Protein AF-A0A0C3AU51-F1 (afdb_monomer_lite)

pLDDT: mean 89.71, std 9.34, range [52.59, 97.62]

InterPro domains:
  IPR006084 XPG/Rad2 endonuclease [PR00853] (13-33)
  IPR006084 XPG/Rad2 endonuclease [PR00853] (72-87)
  IPR006084 XPG/Rad2 endonuclease [PTHR11081] (1-169)
  IPR006086 XPG-I domain [PF00867] (1-82)
  IPR029060 PIN-like domain superfamily [SSF88723] (2-82)
  IPR036279 5'-3' exonuclease, C-terminal domain superfamily [SSF47807] (67-174)

Structure (mmCIF, N/CA/C/O backbone):
data_AF-A0A0C3AU51-F1
#
_entry.id   AF-A0A0C3AU51-F1
#
loop_
_atom_site.group_PDB
_atom_site.id
_atom_site.type_symbol
_atom_site.label_atom_id
_atom_site.label_alt_id
_atom_site.label_comp_id
_atom_site.label_asym_id
_atom_site.label_entity_id
_atom_site.label_seq_id
_atom_site.pdbx_PDB_ins_code
_atom_site.Cartn_x
_atom_site.Cartn_y
_atom_site.Cartn_z
_atom_site.occupancy
_atom_site.B_iso_or_equiv
_atom_site.auth_seq_id
_atom_site.auth_comp_id
_atom_site.auth_asym_id
_atom_site.auth_atom_id
_atom_site.pdbx_PDB_model_num
ATOM 1 N N . GLN A 1 1 ? -18.850 -5.706 11.205 1.00 79.50 1 GLN A N 1
ATOM 2 C CA . GLN A 1 1 ? -17.994 -6.684 10.504 1.00 79.50 1 GLN A CA 1
ATOM 3 C C . GLN A 1 1 ? -17.629 -6.082 9.157 1.00 79.50 1 GLN A C 1
ATOM 5 O O . GLN A 1 1 ? -18.499 -5.443 8.574 1.00 79.50 1 GLN A O 1
ATOM 10 N N . ALA A 1 2 ? -16.373 -6.215 8.728 1.00 85.38 2 ALA A N 1
ATOM 11 C CA . ALA A 1 2 ? -15.913 -5.751 7.417 1.00 85.38 2 ALA A CA 1
ATOM 12 C C . ALA A 1 2 ? -16.548 -6.572 6.279 1.00 85.38 2 ALA A C 1
ATOM 14 O O . ALA A 1 2 ? -16.938 -7.722 6.505 1.00 85.38 2 ALA A O 1
ATOM 15 N N . VAL A 1 3 ? -16.678 -5.982 5.086 1.00 87.50 3 VAL A N 1
ATOM 16 C CA . VAL A 1 3 ? -17.138 -6.697 3.879 1.00 87.50 3 VAL A CA 1
ATOM 17 C C . VAL A 1 3 ? -15.983 -7.462 3.238 1.00 87.50 3 VAL A C 1
ATOM 19 O O . VAL A 1 3 ? -16.187 -8.576 2.756 1.00 87.50 3 VAL A O 1
ATOM 22 N N . GLY A 1 4 ? -14.790 -6.866 3.249 1.00 88.75 4 GLY A N 1
ATOM 23 C CA . GLY A 1 4 ? -13.547 -7.472 2.790 1.00 88.75 4 GLY A CA 1
ATOM 24 C C . GLY A 1 4 ? -12.535 -7.587 3.925 1.00 88.75 4 GLY A C 1
ATOM 25 O O . GLY A 1 4 ? -12.812 -8.173 4.975 1.00 88.75 4 GLY A O 1
ATOM 26 N N . GLU A 1 5 ? -11.350 -7.035 3.697 1.00 90.56 5 GLU A N 1
ATOM 27 C CA . GLU A 1 5 ? -10.284 -6.993 4.691 1.00 90.56 5 GLU A CA 1
ATOM 28 C C . GLU A 1 5 ? -10.539 -5.925 5.742 1.00 90.56 5 GLU A C 1
ATOM 30 O O . GLU A 1 5 ? -10.860 -4.783 5.427 1.00 90.56 5 GLU A O 1
ATOM 35 N N . ALA A 1 6 ? -10.330 -6.281 7.008 1.00 91.75 6 ALA A N 1
ATOM 36 C CA . ALA A 1 6 ? -10.557 -5.366 8.120 1.00 91.75 6 ALA A CA 1
ATOM 37 C C . ALA A 1 6 ? -9.771 -4.051 7.972 1.00 91.75 6 ALA A C 1
ATOM 39 O O . ALA A 1 6 ? -10.278 -2.991 8.329 1.00 91.75 6 ALA A O 1
ATOM 40 N N . GLU A 1 7 ? -8.564 -4.107 7.415 1.00 92.69 7 GLU A N 1
ATOM 41 C CA . GLU A 1 7 ? -7.696 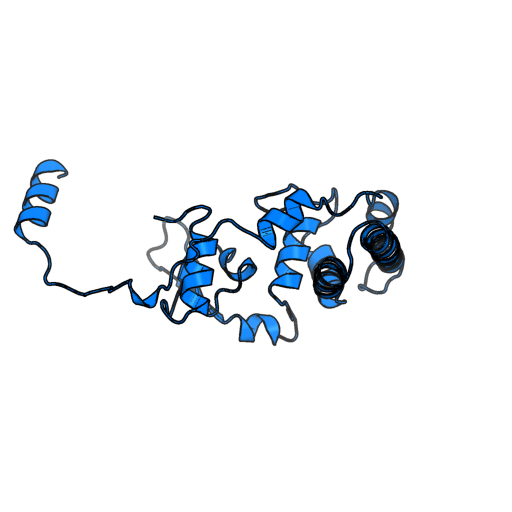-2.950 7.206 1.00 92.69 7 GLU A CA 1
ATOM 42 C C . GLU A 1 7 ? -8.254 -1.925 6.225 1.00 92.69 7 GLU A C 1
ATOM 44 O O . GLU A 1 7 ? -8.062 -0.724 6.420 1.00 92.69 7 GLU A O 1
ATOM 49 N N . VAL A 1 8 ? -8.979 -2.382 5.205 1.00 93.25 8 VAL A N 1
ATOM 50 C CA . VAL A 1 8 ? -9.630 -1.513 4.223 1.00 93.25 8 VAL A CA 1
ATOM 51 C C . VAL A 1 8 ? -10.717 -0.697 4.915 1.00 93.25 8 VAL A C 1
ATOM 53 O O . VAL A 1 8 ? -10.755 0.531 4.792 1.00 93.25 8 VAL A O 1
ATOM 56 N N . GLU A 1 9 ? -11.578 -1.356 5.694 1.00 92.25 9 GLU A N 1
ATOM 57 C CA . GLU A 1 9 ? -12.597 -0.680 6.492 1.00 92.25 9 GLU A CA 1
ATOM 58 C C . GLU A 1 9 ? -11.984 0.261 7.537 1.00 92.25 9 GLU A C 1
ATOM 60 O O . GLU A 1 9 ? -12.465 1.384 7.692 1.00 92.25 9 GLU A O 1
ATOM 65 N N . LEU A 1 10 ? -10.915 -0.152 8.224 1.00 92.81 10 LEU A N 1
ATOM 66 C CA . LEU A 1 10 ? -10.218 0.683 9.208 1.00 92.81 10 LEU A CA 1
ATOM 67 C C . LEU A 1 10 ? -9.625 1.940 8.562 1.00 92.81 10 LEU A C 1
ATOM 69 O O . LEU A 1 10 ? -9.813 3.045 9.079 1.00 92.81 10 LEU A O 1
ATOM 73 N N . ALA A 1 11 ? -8.981 1.801 7.403 1.00 93.75 11 ALA A N 1
ATOM 74 C CA . ALA A 1 11 ? -8.463 2.929 6.638 1.00 93.75 11 ALA A CA 1
ATOM 75 C C . ALA A 1 11 ? -9.589 3.858 6.171 1.00 93.75 11 ALA A C 1
ATOM 77 O O . ALA A 1 11 ? -9.469 5.082 6.252 1.00 93.75 11 ALA A O 1
ATOM 78 N N . SER A 1 12 ? -10.712 3.297 5.718 1.00 92.38 12 SER A N 1
ATOM 79 C CA . SER A 1 12 ? -11.898 4.060 5.323 1.00 92.38 12 SER A CA 1
ATOM 80 C C . SER A 1 12 ? -12.477 4.871 6.491 1.00 92.38 12 SER A C 1
ATOM 82 O O . SER A 1 12 ? -12.701 6.076 6.360 1.00 92.38 12 SER A O 1
ATOM 84 N N . MET A 1 13 ? -12.624 4.254 7.668 1.00 91.50 13 MET A N 1
ATOM 85 C CA . MET A 1 13 ? -13.083 4.926 8.890 1.00 91.50 13 MET A CA 1
ATOM 86 C C . MET A 1 13 ? -12.097 5.992 9.384 1.00 91.50 13 MET A C 1
ATOM 88 O O . MET A 1 13 ? -12.529 7.051 9.845 1.00 91.50 13 MET A O 1
ATOM 92 N N . SER A 1 14 ? -10.787 5.747 9.265 1.00 93.38 14 SER A N 1
ATOM 93 C CA . SER A 1 14 ? -9.745 6.729 9.593 1.00 93.38 14 SER A CA 1
ATOM 94 C C . SER A 1 14 ? -9.835 7.959 8.684 1.00 93.38 14 SER A C 1
ATOM 96 O O . SER A 1 14 ? -9.901 9.085 9.175 1.00 93.38 14 SER A O 1
ATOM 98 N N . LYS A 1 15 ? -9.956 7.765 7.362 1.00 92.00 15 LYS A N 1
ATOM 99 C CA . LYS A 1 15 ? -10.138 8.862 6.390 1.00 92.00 15 LYS A CA 1
ATOM 100 C C . LYS A 1 15 ? -11.431 9.645 6.612 1.00 92.00 15 LYS A C 1
ATOM 102 O O . LYS A 1 15 ? -11.462 10.853 6.393 1.00 92.00 15 LYS A O 1
ATOM 107 N N . ALA A 1 16 ? -12.490 8.971 7.059 1.00 89.94 16 ALA A N 1
ATOM 108 C CA . ALA A 1 16 ? -13.759 9.602 7.406 1.00 89.94 16 ALA A CA 1
ATOM 109 C C . ALA A 1 16 ? -13.735 10.343 8.759 1.00 89.94 16 ALA A C 1
ATOM 111 O O . ALA A 1 16 ? -14.738 10.954 9.126 1.00 89.94 16 ALA A O 1
ATOM 112 N N . GLY A 1 17 ? -12.634 10.275 9.518 1.00 89.38 17 GLY A N 1
ATOM 113 C CA . GLY A 1 17 ? -12.521 10.875 10.851 1.00 89.38 17 GLY A CA 1
ATOM 114 C C . GLY A 1 17 ? -13.359 10.169 11.919 1.00 89.38 17 GLY A C 1
ATOM 115 O O . GLY A 1 17 ? -13.661 10.754 12.952 1.00 89.38 17 GLY A O 1
ATOM 116 N N . THR A 1 18 ? -13.779 8.927 11.663 1.00 89.56 18 THR A N 1
ATOM 117 C CA . THR A 1 18 ? -14.501 8.100 12.645 1.00 89.56 18 THR A CA 1
ATOM 118 C C . THR A 1 18 ? -13.542 7.457 13.645 1.00 89.56 18 THR A C 1
ATOM 120 O O . THR A 1 18 ? -13.910 7.245 14.798 1.00 89.56 18 THR A O 1
ATOM 123 N N . LEU A 1 19 ? -12.317 7.153 13.207 1.00 90.19 19 LEU A N 1
ATOM 124 C CA . LEU A 1 19 ? -11.245 6.625 14.045 1.00 90.19 19 LEU A CA 1
ATOM 125 C C . LEU A 1 19 ? -10.052 7.577 14.022 1.00 90.19 19 LEU A C 1
ATOM 127 O O . LEU A 1 19 ? -9.548 7.914 12.951 1.00 90.19 19 LEU A O 1
ATOM 131 N N . ASP A 1 20 ? -9.563 7.940 15.205 1.00 92.06 20 ASP A N 1
ATOM 132 C CA . ASP A 1 20 ? -8.354 8.756 15.355 1.00 92.06 20 ASP A CA 1
ATOM 133 C C . ASP A 1 20 ? -7.065 7.931 15.209 1.00 92.06 20 ASP A C 1
ATOM 135 O O . ASP A 1 20 ? -6.013 8.464 14.858 1.00 92.06 20 ASP A O 1
ATOM 139 N N . LEU A 1 21 ? -7.136 6.628 15.501 1.00 93.81 21 LEU A N 1
ATOM 140 C CA . LEU A 1 21 ? -5.996 5.717 15.553 1.00 93.81 21 LEU A CA 1
ATOM 141 C C . LEU A 1 21 ? -6.411 4.318 15.100 1.00 93.81 21 LEU A C 1
ATOM 143 O O . LEU A 1 21 ? -7.400 3.775 15.594 1.00 93.81 21 LEU A O 1
ATOM 147 N N . VAL A 1 22 ? -5.614 3.713 14.221 1.00 94.81 22 VAL A N 1
ATOM 148 C CA . VAL A 1 22 ? -5.734 2.295 13.865 1.00 94.81 22 VAL A CA 1
ATOM 149 C C . VAL A 1 22 ? -4.621 1.514 14.552 1.00 94.81 22 VAL A C 1
ATOM 151 O O . VAL A 1 22 ? -3.446 1.778 14.315 1.00 94.81 22 VAL A O 1
ATOM 154 N N . LEU A 1 23 ? -4.991 0.563 15.406 1.00 93.12 23 LEU A N 1
ATOM 155 C CA . LEU A 1 23 ? -4.067 -0.369 16.048 1.00 93.12 23 LEU A CA 1
ATOM 156 C C . LEU A 1 23 ? -3.952 -1.642 15.200 1.00 93.12 23 LEU A C 1
ATOM 158 O O . LEU A 1 23 ? -4.969 -2.287 14.959 1.00 93.12 23 LEU A O 1
ATOM 162 N N . THR A 1 24 ? -2.742 -1.997 14.771 1.00 90.94 24 THR A N 1
ATOM 163 C CA . THR A 1 24 ? -2.469 -3.223 13.997 1.00 90.94 24 THR A CA 1
ATOM 164 C C . THR A 1 24 ? -1.076 -3.799 14.312 1.00 90.94 24 THR A C 1
ATOM 166 O O . THR A 1 24 ? -0.213 -3.115 14.872 1.00 90.94 24 THR A O 1
ATOM 169 N N . GLU A 1 25 ? -0.859 -5.074 13.987 1.00 87.75 25 GLU A N 1
ATOM 170 C CA . GLU A 1 25 ? 0.437 -5.764 14.075 1.00 87.75 25 GLU A CA 1
ATOM 171 C C . GLU A 1 25 ? 1.366 -5.398 12.894 1.00 87.75 25 GLU A C 1
ATOM 173 O O . GLU A 1 25 ? 2.600 -5.324 13.018 1.00 87.75 25 GLU A O 1
ATOM 178 N N . ASP A 1 26 ? 0.775 -5.101 11.740 1.00 85.50 26 ASP A N 1
ATOM 179 C CA . ASP A 1 26 ? 1.444 -4.680 10.510 1.00 85.50 26 ASP A CA 1
ATOM 180 C C . ASP A 1 26 ? 1.251 -3.174 10.251 1.00 85.50 26 ASP A C 1
ATOM 182 O O . ASP A 1 26 ? 1.075 -2.362 11.161 1.00 85.50 26 ASP A O 1
ATOM 186 N N . SER A 1 27 ? 1.449 -2.727 9.018 1.00 87.19 27 SER A N 1
ATOM 187 C CA . SER A 1 27 ? 1.169 -1.344 8.613 1.00 87.19 27 SER A CA 1
ATOM 188 C C . SER A 1 27 ? 0.473 -1.311 7.260 1.00 87.19 27 SER A C 1
ATOM 190 O O . SER A 1 27 ? 0.528 -0.300 6.561 1.00 87.19 27 SER A O 1
ATOM 192 N N . ASP A 1 28 ? -0.192 -2.407 6.905 1.00 92.00 28 ASP A N 1
ATOM 193 C CA . ASP A 1 28 ? -0.742 -2.624 5.572 1.00 92.00 28 ASP A CA 1
ATOM 194 C C . ASP A 1 28 ? -1.977 -1.744 5.342 1.00 92.00 28 ASP A C 1
ATOM 196 O O . ASP A 1 28 ? -2.141 -1.175 4.264 1.00 92.00 28 ASP A O 1
ATOM 200 N N . SER A 1 29 ? -2.703 -1.380 6.406 1.00 93.31 29 SER A N 1
ATOM 201 C CA . SER A 1 29 ? -3.750 -0.349 6.333 1.00 93.31 29 SER A CA 1
ATOM 202 C C . SER A 1 29 ? -3.267 1.016 5.795 1.00 93.31 29 SER A C 1
ATOM 204 O O . SER A 1 29 ? -4.070 1.800 5.279 1.00 93.31 29 SER A O 1
ATOM 206 N N . MET A 1 30 ? -1.959 1.319 5.843 1.00 94.38 30 MET A N 1
ATOM 207 C CA . MET A 1 30 ? -1.405 2.525 5.211 1.00 94.38 30 MET A CA 1
ATOM 208 C C . MET A 1 30 ? -1.492 2.482 3.678 1.00 94.38 30 MET A C 1
ATOM 210 O O . MET A 1 30 ? -1.631 3.541 3.065 1.00 94.38 30 MET A O 1
ATOM 214 N N . LEU A 1 31 ? -1.489 1.291 3.060 1.00 94.19 31 LEU A N 1
ATOM 215 C CA . LEU A 1 31 ? -1.739 1.095 1.621 1.00 94.19 31 LEU A CA 1
ATOM 216 C C . LEU A 1 31 ? -3.105 1.659 1.221 1.00 94.19 31 LEU A C 1
ATOM 218 O O . LEU A 1 31 ? -3.259 2.242 0.152 1.00 94.19 31 LEU A O 1
ATOM 222 N N . PHE A 1 32 ? -4.087 1.527 2.113 1.00 94.25 32 PHE A N 1
ATOM 223 C CA . PHE A 1 32 ? -5.463 1.970 1.900 1.00 94.25 32 PHE A CA 1
ATOM 224 C C . PHE A 1 32 ? -5.722 3.402 2.399 1.00 94.25 32 PHE A C 1
ATOM 226 O O . PHE A 1 32 ? -6.849 3.906 2.305 1.00 94.25 32 PHE A O 1
ATOM 233 N N . GLY A 1 33 ? -4.685 4.090 2.886 1.00 93.06 33 GLY A N 1
ATOM 234 C CA . GLY A 1 33 ? -4.722 5.507 3.243 1.00 93.06 33 GLY A CA 1
ATOM 235 C C . GLY A 1 33 ? -5.105 5.809 4.692 1.00 93.06 33 GLY A C 1
ATOM 236 O O . GLY A 1 33 ? -5.637 6.888 4.953 1.00 93.06 33 GLY A O 1
ATOM 237 N N . THR A 1 34 ? -4.860 4.896 5.637 1.00 96.12 34 THR A N 1
ATOM 238 C CA . THR A 1 34 ? -4.953 5.213 7.074 1.00 96.12 34 THR A CA 1
ATOM 239 C C . THR A 1 34 ? -4.069 6.411 7.437 1.00 96.12 34 THR A C 1
ATOM 241 O O . THR A 1 34 ? -2.909 6.477 7.033 1.00 96.12 34 THR A O 1
ATOM 244 N N . LEU A 1 35 ? -4.594 7.349 8.236 1.00 96.06 35 LEU A N 1
ATOM 245 C CA . LEU A 1 35 ? -3.884 8.588 8.587 1.00 96.06 35 LEU A CA 1
ATOM 246 C C . LEU A 1 35 ? -2.881 8.413 9.736 1.00 96.06 35 LEU A C 1
ATOM 248 O O . LEU A 1 35 ? -1.799 9.006 9.715 1.00 96.06 35 LEU A O 1
ATOM 252 N N . LEU A 1 36 ? -3.238 7.609 10.740 1.00 96.56 36 LEU A N 1
ATOM 253 C CA . LEU A 1 36 ? -2.407 7.334 11.907 1.00 96.56 36 LEU A CA 1
ATOM 254 C C . LEU A 1 36 ? -2.510 5.857 12.300 1.00 96.56 36 LEU A C 1
ATOM 256 O O . LEU A 1 36 ? -3.577 5.373 12.683 1.00 96.56 36 LEU A O 1
ATOM 260 N N . VAL A 1 37 ? -1.375 5.165 12.231 1.00 96.50 37 VAL A N 1
ATOM 261 C CA . VAL A 1 37 ? -1.234 3.760 12.616 1.00 96.50 37 VAL A CA 1
ATOM 262 C C . VAL A 1 37 ? -0.418 3.646 13.896 1.00 96.50 37 VAL A C 1
ATOM 264 O O . VAL A 1 37 ? 0.679 4.192 14.008 1.00 96.50 37 VAL A O 1
ATOM 267 N N . ALA A 1 38 ? -0.954 2.896 14.846 1.00 94.56 38 ALA A N 1
ATOM 268 C CA . ALA A 1 38 ? -0.263 2.356 15.997 1.00 94.56 38 ALA A CA 1
ATOM 269 C C . ALA A 1 38 ? 0.149 0.923 15.679 1.00 94.56 38 ALA A C 1
ATOM 271 O O . ALA A 1 38 ? -0.680 0.016 15.707 1.00 94.56 38 ALA A O 1
ATOM 272 N N . ARG A 1 39 ? 1.432 0.726 15.384 1.00 91.75 39 ARG A N 1
ATOM 273 C CA . ARG A 1 39 ? 1.974 -0.601 15.133 1.00 91.75 39 ARG A CA 1
ATOM 274 C C . ARG A 1 39 ? 2.507 -1.213 16.414 1.00 91.75 39 ARG A C 1
ATOM 276 O O . ARG A 1 39 ? 3.388 -0.628 17.055 1.00 91.75 39 ARG A O 1
ATOM 283 N N . GLU A 1 40 ? 2.030 -2.399 16.758 1.00 87.31 40 GLU A N 1
ATOM 284 C CA . GLU A 1 40 ? 2.614 -3.172 17.847 1.00 87.31 40 GLU A CA 1
ATOM 285 C C . GLU A 1 40 ? 4.026 -3.664 17.481 1.00 87.31 40 GLU A C 1
ATOM 287 O O . GLU A 1 40 ? 4.260 -4.303 16.458 1.00 87.31 40 GLU A O 1
ATOM 292 N N . CYS A 1 41 ? 5.001 -3.341 18.330 1.00 73.75 41 CYS A N 1
ATOM 293 C CA . CYS A 1 41 ? 6.403 -3.710 18.182 1.00 73.75 41 CYS A CA 1
ATOM 294 C C . CYS A 1 41 ? 6.836 -4.508 19.419 1.00 73.75 41 CYS A C 1
ATOM 296 O O . CYS A 1 41 ? 7.481 -3.981 20.327 1.00 73.75 41 CYS A O 1
ATOM 298 N N . GLY A 1 42 ? 6.496 -5.794 19.467 1.00 64.69 42 GLY A N 1
ATOM 299 C CA . GLY A 1 42 ? 6.845 -6.682 20.576 1.00 64.69 42 GLY A CA 1
ATOM 300 C C . GLY A 1 42 ? 7.320 -8.047 20.093 1.00 64.69 42 GLY A C 1
ATOM 301 O O . GLY A 1 42 ? 6.914 -8.526 19.041 1.00 64.69 42 GLY A O 1
ATOM 302 N N . LYS A 1 43 ? 8.200 -8.695 20.864 1.00 58.69 43 LYS A N 1
ATOM 303 C CA . LYS A 1 43 ? 8.337 -10.157 20.786 1.00 58.69 43 LYS A CA 1
ATOM 304 C C . LYS A 1 43 ? 7.280 -10.731 21.716 1.00 58.69 43 LYS A C 1
ATOM 306 O O . LYS A 1 43 ? 7.145 -10.207 22.818 1.00 58.69 43 LYS A O 1
ATOM 311 N N . GLU A 1 44 ? 6.644 -11.837 21.335 1.00 55.25 44 GLU A N 1
ATOM 312 C CA . GLU A 1 44 ? 5.563 -12.530 22.070 1.00 55.25 44 GLU A CA 1
ATOM 313 C C . GLU A 1 44 ? 5.850 -12.843 23.565 1.00 55.25 44 GLU A C 1
ATOM 315 O O . GLU A 1 44 ? 5.004 -13.388 24.260 1.00 55.25 44 GLU A O 1
ATOM 320 N N . HIS A 1 45 ? 7.042 -12.531 24.088 1.00 52.59 45 HIS A N 1
ATOM 321 C CA . HIS A 1 45 ? 7.499 -12.850 25.443 1.00 52.59 45 HIS A CA 1
ATOM 322 C C . HIS A 1 45 ? 8.218 -11.691 26.170 1.00 52.59 45 HIS A C 1
ATOM 324 O O . HIS A 1 45 ? 8.812 -11.909 27.227 1.00 52.59 45 HIS A O 1
ATOM 330 N N . SER A 1 46 ? 8.215 -10.461 25.640 1.00 58.03 46 SER A N 1
ATOM 331 C CA . SER A 1 46 ? 8.752 -9.299 26.366 1.00 58.03 46 SER A CA 1
ATOM 332 C C . SER A 1 46 ? 7.642 -8.559 27.107 1.00 58.03 46 SER A C 1
ATOM 334 O O . SER A 1 46 ? 6.691 -8.119 26.480 1.00 58.03 46 SER A O 1
ATOM 336 N N . GLN A 1 47 ? 7.806 -8.320 28.414 1.00 57.78 47 GLN A N 1
ATOM 337 C CA . GLN A 1 47 ? 6.873 -7.514 29.230 1.00 57.78 47 GLN A CA 1
ATOM 338 C C . GLN A 1 47 ? 6.776 -6.029 28.810 1.00 57.78 47 GLN A C 1
ATOM 340 O O . GLN A 1 47 ? 6.047 -5.262 29.431 1.00 57.78 47 GLN A O 1
ATOM 345 N N . ASN A 1 48 ? 7.502 -5.618 27.765 1.00 59.16 48 ASN A N 1
ATOM 346 C CA . ASN A 1 48 ? 7.470 -4.270 27.216 1.00 59.16 48 ASN A CA 1
ATOM 347 C C . ASN A 1 48 ? 6.703 -4.287 25.891 1.00 59.16 48 ASN A C 1
ATOM 349 O O . ASN A 1 48 ? 7.250 -4.693 24.865 1.00 59.16 48 ASN A O 1
ATOM 353 N N . PHE A 1 49 ? 5.454 -3.825 25.926 1.00 66.69 49 PHE A N 1
ATOM 354 C CA . PHE A 1 49 ? 4.675 -3.516 24.731 1.00 66.69 49 PHE A CA 1
ATOM 355 C C . PHE A 1 49 ? 5.152 -2.170 24.190 1.00 66.69 49 PHE A C 1
ATOM 357 O O . PHE A 1 49 ? 4.716 -1.111 24.643 1.00 66.69 49 PHE A O 1
ATOM 364 N N . ASN A 1 50 ? 6.108 -2.202 23.264 1.00 80.50 50 ASN A N 1
ATOM 365 C CA . ASN A 1 50 ? 6.484 -0.999 22.541 1.00 80.50 50 ASN A CA 1
ATOM 366 C C . ASN A 1 50 ? 5.554 -0.851 21.345 1.00 80.50 50 ASN A C 1
ATOM 368 O O . ASN A 1 50 ? 5.288 -1.809 20.629 1.00 80.50 50 ASN A O 1
ATOM 372 N N . MET A 1 51 ? 5.088 0.365 21.112 1.00 86.44 51 MET A N 1
ATOM 373 C CA . MET A 1 51 ? 4.267 0.701 19.961 1.00 86.44 51 MET A CA 1
ATOM 374 C C . MET A 1 51 ? 4.976 1.773 19.153 1.00 86.44 51 MET A C 1
ATOM 376 O O . MET A 1 51 ? 5.544 2.709 19.719 1.00 86.44 51 MET A O 1
ATOM 380 N N . T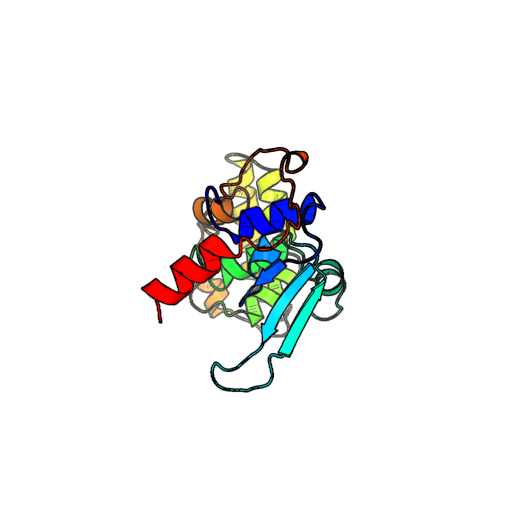HR A 1 52 ? 4.961 1.631 17.833 1.00 91.12 52 THR A N 1
ATOM 381 C CA . THR A 1 52 ? 5.485 2.651 16.923 1.00 91.12 52 THR A CA 1
ATOM 382 C C . THR A 1 52 ? 4.326 3.348 16.240 1.00 91.12 52 THR A C 1
ATOM 384 O O . THR A 1 52 ? 3.452 2.696 15.679 1.00 91.12 52 THR A O 1
ATOM 387 N N . LEU A 1 53 ? 4.315 4.677 16.306 1.00 93.81 53 LEU A N 1
ATOM 388 C CA . LEU A 1 53 ? 3.302 5.489 15.646 1.00 93.81 53 LEU A CA 1
ATOM 389 C C . LEU A 1 53 ? 3.793 5.923 14.266 1.00 93.81 53 LEU A C 1
ATOM 391 O O . LEU A 1 53 ? 4.863 6.527 14.148 1.00 93.81 53 LEU A O 1
ATOM 395 N N . TYR A 1 54 ? 2.978 5.677 13.247 1.00 94.31 54 TYR A N 1
ATOM 396 C CA . TYR A 1 54 ? 3.197 6.138 11.884 1.00 94.31 54 TYR A CA 1
ATOM 397 C C . TYR A 1 54 ? 2.073 7.082 11.474 1.00 94.31 54 TYR A C 1
ATOM 399 O O . TYR A 1 54 ? 0.926 6.676 11.312 1.00 94.31 54 TYR A O 1
ATOM 407 N N . TYR A 1 55 ? 2.422 8.352 11.290 1.00 95.94 55 TYR A N 1
ATOM 408 C CA . TYR A 1 55 ? 1.558 9.318 10.619 1.00 95.94 55 TYR A CA 1
ATOM 409 C C . TYR A 1 55 ? 1.807 9.214 9.117 1.00 95.94 55 TYR A C 1
ATOM 411 O O . TYR A 1 55 ? 2.965 9.313 8.698 1.00 95.94 55 TYR A O 1
ATOM 419 N N . SER A 1 56 ? 0.754 9.068 8.310 1.00 95.06 56 SER A N 1
ATOM 420 C CA . SER A 1 56 ? 0.878 8.980 6.847 1.00 95.06 56 SER A CA 1
ATOM 421 C C . SER A 1 56 ? 1.646 10.170 6.277 1.00 95.06 56 SER A C 1
ATOM 423 O O . SER A 1 56 ? 2.631 9.991 5.566 1.00 95.06 56 SER A O 1
ATOM 425 N N . ILE A 1 57 ? 1.313 11.383 6.726 1.00 95.81 57 ILE A N 1
ATOM 426 C CA . ILE A 1 57 ? 2.001 12.612 6.315 1.00 95.81 57 ILE A CA 1
ATOM 427 C C . ILE A 1 57 ? 3.497 12.596 6.645 1.00 95.81 57 ILE A C 1
ATOM 429 O O . ILE A 1 57 ? 4.308 13.113 5.878 1.00 95.81 57 ILE A O 1
ATOM 433 N N . ASN A 1 58 ? 3.898 11.980 7.761 1.00 96.31 58 ASN A N 1
ATOM 434 C CA . ASN A 1 58 ? 5.310 11.890 8.116 1.00 96.31 58 ASN A CA 1
ATOM 435 C C . ASN A 1 58 ? 6.031 10.891 7.217 1.00 96.31 58 ASN A C 1
ATOM 437 O O . ASN A 1 58 ? 7.177 11.143 6.874 1.00 96.31 58 ASN A O 1
ATOM 441 N N . VAL A 1 59 ? 5.385 9.791 6.821 1.00 94.50 59 VAL A N 1
ATOM 442 C CA . VAL A 1 59 ? 5.945 8.822 5.864 1.00 94.50 59 VAL A CA 1
ATOM 443 C C . VAL A 1 59 ? 6.100 9.457 4.478 1.00 94.50 59 VAL A C 1
ATOM 445 O O . VAL A 1 59 ? 7.172 9.359 3.874 1.00 94.50 59 VAL A O 1
ATOM 448 N N . GLU A 1 60 ? 5.076 10.179 4.024 1.00 94.94 60 GLU A N 1
ATOM 449 C CA . GLU A 1 60 ? 5.047 10.882 2.737 1.00 94.94 60 GLU A CA 1
ATOM 450 C C . GLU A 1 60 ? 6.083 12.006 2.643 1.00 94.94 60 GLU A C 1
ATOM 452 O O . GLU A 1 60 ? 6.709 12.198 1.605 1.00 94.94 60 GLU A O 1
ATOM 457 N N . THR A 1 61 ? 6.287 12.757 3.726 1.00 94.88 61 THR A N 1
ATOM 458 C CA . THR A 1 61 ? 7.225 13.894 3.751 1.00 94.88 61 THR A CA 1
ATOM 459 C C . THR A 1 61 ? 8.634 13.508 4.195 1.00 94.88 61 THR A C 1
ATOM 461 O O . THR A 1 61 ? 9.545 14.339 4.146 1.00 94.88 61 THR A O 1
ATOM 464 N N . HIS A 1 62 ? 8.852 12.258 4.619 1.00 94.56 62 HIS A N 1
ATOM 465 C CA . HIS A 1 62 ? 10.153 11.820 5.106 1.00 94.56 62 HIS A CA 1
ATOM 466 C C . HIS A 1 62 ? 11.196 11.858 3.977 1.00 94.56 62 HIS A C 1
ATOM 468 O O . HIS A 1 62 ? 10.996 11.209 2.951 1.00 94.56 62 HIS A O 1
ATOM 474 N N . PRO A 1 63 ? 12.369 12.488 4.170 1.00 88.69 63 PRO A N 1
ATOM 475 C CA . PRO A 1 63 ? 13.361 12.662 3.103 1.00 88.69 63 PRO A CA 1
ATOM 476 C C . PRO A 1 63 ? 13.948 11.346 2.574 1.00 88.69 63 PRO A C 1
ATOM 478 O O . PRO A 1 63 ? 14.466 11.309 1.464 1.00 88.69 63 PRO A O 1
ATOM 481 N N . VAL A 1 64 ? 13.892 10.274 3.373 1.00 87.69 64 VAL A N 1
ATOM 482 C CA . VAL A 1 64 ? 14.400 8.942 2.992 1.00 87.69 64 VAL A CA 1
ATOM 483 C C . VAL A 1 64 ? 13.300 8.012 2.487 1.00 87.69 64 VAL A C 1
ATOM 485 O O . VAL A 1 64 ? 13.622 7.071 1.778 1.00 87.69 64 VAL A O 1
ATOM 488 N N . LEU A 1 65 ? 12.032 8.223 2.863 1.00 87.62 65 LEU A N 1
ATOM 489 C CA . LEU A 1 65 ? 10.938 7.342 2.429 1.00 87.62 65 LEU A CA 1
ATOM 490 C C . LEU A 1 65 ? 10.219 7.999 1.260 1.00 87.62 65 LEU A C 1
ATOM 492 O O . LEU A 1 65 ? 10.366 7.538 0.131 1.00 87.62 65 LEU A O 1
ATOM 496 N N . GLY A 1 66 ? 9.531 9.110 1.529 1.00 92.69 66 GLY A N 1
ATOM 497 C CA . GLY A 1 66 ? 8.836 9.883 0.508 1.00 92.69 66 GLY A CA 1
ATOM 498 C C . GLY A 1 66 ? 7.685 9.112 -0.134 1.00 92.69 66 GLY A C 1
ATOM 499 O O . GLY A 1 66 ? 7.417 9.322 -1.315 1.00 92.69 66 GLY A O 1
ATOM 500 N N . PHE A 1 67 ? 7.086 8.161 0.593 1.00 95.50 67 PHE A N 1
ATOM 501 C CA . PHE A 1 67 ? 6.121 7.215 0.033 1.00 95.50 67 PHE A CA 1
ATOM 502 C C . PHE A 1 67 ? 4.691 7.673 0.258 1.00 95.50 67 PHE A C 1
ATOM 504 O O . PHE A 1 67 ? 4.264 7.843 1.396 1.00 95.50 67 PHE A O 1
ATOM 511 N N . THR A 1 68 ? 3.967 7.801 -0.846 1.00 95.25 68 THR A N 1
ATOM 512 C CA . THR A 1 68 ? 2.506 7.911 -0.886 1.00 95.25 68 THR A CA 1
ATOM 513 C C . THR A 1 68 ? 1.847 6.527 -0.817 1.00 95.25 68 THR A C 1
ATOM 515 O O . THR A 1 68 ? 2.530 5.523 -1.054 1.00 95.25 68 THR A O 1
ATOM 518 N N . PRO A 1 69 ? 0.536 6.424 -0.535 1.00 95.06 69 PRO A N 1
ATOM 519 C CA . PRO A 1 69 ? -0.184 5.154 -0.637 1.00 95.06 69 PRO A CA 1
ATOM 520 C C . PRO A 1 69 ? 0.011 4.466 -1.999 1.00 95.06 69 PRO A C 1
ATOM 522 O O . PRO A 1 69 ? 0.244 3.262 -2.058 1.00 95.06 69 PRO A O 1
ATOM 525 N N . GLU A 1 70 ? 0.040 5.229 -3.095 1.00 96.00 70 GLU A N 1
ATOM 526 C CA . GLU A 1 70 ? 0.303 4.724 -4.448 1.00 96.00 70 GLU A CA 1
ATOM 527 C C . GLU A 1 70 ? 1.702 4.112 -4.588 1.00 96.00 70 GLU A C 1
ATOM 529 O O . GLU A 1 70 ? 1.888 3.107 -5.279 1.00 96.00 70 GLU A O 1
ATOM 534 N N . ASP A 1 71 ? 2.696 4.711 -3.931 1.00 96.88 71 ASP A N 1
ATOM 535 C CA . ASP A 1 71 ? 4.060 4.191 -3.900 1.00 96.88 71 ASP A CA 1
ATOM 536 C C . ASP A 1 71 ? 4.137 2.889 -3.088 1.00 96.88 71 ASP A C 1
ATOM 538 O O . ASP A 1 71 ? 4.811 1.950 -3.513 1.00 96.88 71 ASP A O 1
ATOM 542 N N . LEU A 1 72 ? 3.420 2.798 -1.963 1.00 96.12 72 LEU A N 1
ATOM 543 C CA . LEU A 1 72 ? 3.348 1.579 -1.150 1.00 96.12 72 LEU A CA 1
ATOM 544 C C . LEU A 1 72 ? 2.647 0.436 -1.905 1.00 96.12 72 LEU A C 1
ATOM 546 O O . LEU A 1 72 ? 3.171 -0.679 -1.937 1.00 96.12 72 LEU A O 1
ATOM 550 N N . ILE A 1 73 ? 1.532 0.717 -2.592 1.00 96.69 73 ILE A N 1
ATOM 551 C CA . ILE A 1 73 ? 0.836 -0.257 -3.453 1.00 96.69 73 ILE A CA 1
ATOM 552 C C . ILE A 1 73 ? 1.779 -0.759 -4.548 1.00 96.69 73 ILE A C 1
ATOM 554 O O . ILE A 1 73 ? 1.908 -1.963 -4.771 1.00 96.69 73 ILE A O 1
ATOM 558 N N . PHE A 1 74 ? 2.494 0.148 -5.214 1.00 97.19 74 PHE A N 1
ATOM 559 C CA . PHE A 1 74 ? 3.480 -0.231 -6.221 1.00 97.19 74 PHE A CA 1
ATOM 560 C C . PHE A 1 74 ? 4.594 -1.114 -5.639 1.00 97.19 74 PHE A C 1
ATOM 562 O O . PHE A 1 74 ? 4.981 -2.104 -6.263 1.00 97.19 74 PHE A O 1
ATOM 569 N N . ILE A 1 75 ? 5.086 -0.807 -4.436 1.00 96.50 75 ILE A N 1
ATOM 570 C CA . ILE A 1 75 ? 6.088 -1.630 -3.752 1.00 96.50 75 ILE A CA 1
ATOM 571 C C . ILE A 1 75 ? 5.556 -3.043 -3.476 1.00 96.50 75 ILE A C 1
ATOM 573 O O . ILE A 1 75 ? 6.305 -4.001 -3.698 1.00 96.50 75 ILE A O 1
ATOM 577 N N . ALA A 1 76 ? 4.296 -3.183 -3.051 1.00 95.81 76 ALA A N 1
ATOM 578 C CA . ALA A 1 76 ? 3.647 -4.476 -2.826 1.00 95.81 76 ALA A CA 1
ATOM 579 C C . ALA A 1 76 ? 3.505 -5.279 -4.131 1.00 95.81 76 ALA A C 1
ATOM 581 O O . ALA A 1 76 ? 3.841 -6.460 -4.178 1.00 95.81 76 ALA A O 1
ATOM 582 N N . ILE A 1 77 ? 3.114 -4.631 -5.233 1.00 96.12 77 ILE A N 1
ATOM 583 C CA . ILE A 1 77 ? 2.994 -5.287 -6.547 1.00 96.12 77 ILE A CA 1
ATOM 584 C C . ILE A 1 77 ? 4.362 -5.740 -7.079 1.00 96.12 77 ILE A C 1
ATOM 586 O O . ILE A 1 77 ? 4.478 -6.809 -7.673 1.00 96.12 77 ILE A O 1
ATOM 590 N N . MET A 1 78 ? 5.418 -4.953 -6.862 1.00 96.00 78 MET A N 1
ATOM 591 C CA . MET A 1 78 ? 6.767 -5.285 -7.334 1.00 96.00 78 MET A CA 1
ATOM 592 C C . MET A 1 78 ? 7.450 -6.353 -6.473 1.00 96.00 78 MET A C 1
ATOM 594 O O . MET A 1 78 ? 8.067 -7.269 -7.010 1.00 96.00 78 MET A O 1
ATOM 598 N N . SER A 1 79 ? 7.363 -6.235 -5.146 1.00 95.12 79 SER A N 1
ATOM 599 C CA . SER A 1 79 ? 8.126 -7.066 -4.193 1.00 95.12 79 SER A CA 1
ATOM 600 C C . SER A 1 79 ? 7.364 -8.294 -3.700 1.00 95.12 79 SER A C 1
ATOM 602 O O . SER A 1 79 ? 7.974 -9.205 -3.143 1.00 95.12 79 SER A O 1
ATOM 604 N N . GLY A 1 80 ? 6.046 -8.290 -3.880 1.00 94.12 80 GLY A N 1
ATOM 605 C CA . GLY A 1 80 ? 5.116 -9.218 -3.262 1.00 94.12 80 GLY A CA 1
ATOM 606 C C . GLY A 1 80 ? 4.423 -8.599 -2.049 1.00 94.12 80 GLY A C 1
ATOM 607 O O . GLY A 1 80 ? 5.043 -7.889 -1.258 1.00 94.12 80 GLY A O 1
ATOM 608 N N . GLY A 1 81 ? 3.135 -8.899 -1.930 1.00 90.94 81 GLY A N 1
ATOM 609 C CA . GLY A 1 81 ? 2.239 -8.545 -0.832 1.00 90.94 81 GLY A CA 1
ATOM 610 C C . GLY A 1 81 ? 1.145 -9.609 -0.726 1.00 90.94 81 GLY A C 1
ATOM 611 O O . GLY A 1 81 ? 1.287 -10.697 -1.288 1.00 90.94 81 GLY A O 1
ATOM 612 N N . ASP A 1 82 ? 0.032 -9.311 -0.066 1.00 89.94 82 ASP A N 1
ATOM 613 C CA . ASP A 1 82 ? -0.985 -10.340 0.209 1.00 89.94 82 ASP A CA 1
ATOM 614 C C . ASP A 1 82 ? -1.692 -10.870 -1.042 1.00 89.94 82 ASP A C 1
ATOM 616 O O . ASP A 1 82 ? -2.061 -12.044 -1.111 1.00 89.94 82 ASP A O 1
ATOM 620 N N . TYR A 1 83 ? -1.810 -10.044 -2.085 1.00 91.81 83 TYR A N 1
ATOM 621 C CA . TYR A 1 83 ? -2.483 -10.437 -3.326 1.00 91.81 83 TYR A CA 1
ATOM 622 C C . TYR A 1 83 ? -1.558 -11.054 -4.377 1.00 91.81 83 TYR A C 1
ATOM 624 O O . TYR A 1 83 ? -2.042 -11.636 -5.350 1.00 91.81 83 TYR A O 1
ATOM 632 N N . SER A 1 84 ? -0.232 -10.934 -4.241 1.00 93.12 84 SER A N 1
ATOM 633 C CA . SER A 1 84 ? 0.696 -11.506 -5.223 1.00 93.12 84 SER A CA 1
ATOM 634 C C . SER A 1 84 ? 2.100 -11.727 -4.674 1.00 93.12 84 SER A C 1
ATOM 636 O O . SER A 1 84 ? 2.558 -11.033 -3.778 1.00 93.12 84 SER A O 1
ATOM 638 N N . LYS A 1 85 ? 2.850 -12.643 -5.294 1.00 92.50 85 LYS A N 1
ATOM 639 C CA . LYS A 1 85 ? 4.263 -12.885 -4.951 1.00 92.50 85 LYS A CA 1
ATOM 640 C C . LYS A 1 85 ? 5.230 -11.827 -5.501 1.00 92.50 85 LYS A C 1
ATOM 642 O O . LYS A 1 85 ? 6.424 -11.925 -5.231 1.00 92.50 85 LYS A O 1
ATOM 647 N N . GLY A 1 86 ? 4.734 -10.867 -6.282 1.00 93.31 86 GLY A N 1
ATOM 648 C CA . GLY A 1 86 ? 5.547 -9.875 -6.977 1.00 93.31 86 GLY A CA 1
ATOM 649 C C . GLY A 1 86 ? 6.473 -10.458 -8.046 1.00 93.31 86 GLY A C 1
ATOM 650 O O . GLY A 1 86 ? 6.305 -11.589 -8.514 1.00 93.31 86 GLY A O 1
ATOM 651 N N . LEU A 1 87 ? 7.460 -9.659 -8.447 1.00 93.69 87 LEU A N 1
ATOM 652 C CA . LEU A 1 87 ? 8.428 -10.000 -9.483 1.00 93.69 87 LEU A CA 1
ATOM 653 C C . LEU A 1 87 ? 9.600 -10.807 -8.918 1.00 93.69 87 LEU A C 1
ATOM 655 O O . LEU A 1 87 ? 10.239 -10.441 -7.929 1.00 93.69 87 LEU A O 1
ATOM 659 N N . VAL A 1 88 ? 9.960 -11.884 -9.616 1.00 91.25 88 VAL A N 1
ATOM 660 C CA . VAL A 1 88 ? 11.099 -12.725 -9.235 1.00 91.25 88 VAL A CA 1
ATOM 661 C C . VAL A 1 88 ? 12.390 -11.905 -9.253 1.00 91.25 88 VAL A C 1
ATOM 663 O O . VAL A 1 88 ? 12.783 -11.341 -10.269 1.00 91.25 88 VAL A O 1
ATOM 666 N N . GLY A 1 89 ? 13.079 -11.861 -8.112 1.00 87.62 89 GLY A N 1
ATOM 667 C CA . GLY A 1 89 ? 14.333 -11.119 -7.967 1.00 87.62 89 GLY A CA 1
ATOM 668 C C . GLY A 1 89 ? 14.158 -9.616 -7.725 1.00 87.62 89 GLY A C 1
ATOM 669 O O . GLY A 1 89 ? 15.159 -8.942 -7.472 1.00 87.62 89 GLY A O 1
ATOM 670 N N . CYS A 1 90 ? 12.927 -9.095 -7.725 1.00 92.81 90 CYS A N 1
ATOM 671 C CA . CYS A 1 90 ? 12.651 -7.736 -7.281 1.00 92.81 90 CYS A CA 1
ATOM 672 C C . CYS A 1 90 ? 12.492 -7.719 -5.758 1.00 92.81 90 CYS A C 1
ATOM 674 O O . CYS A 1 90 ? 11.553 -8.272 -5.196 1.00 92.81 90 CYS A O 1
ATOM 676 N N . ARG A 1 91 ? 13.473 -7.136 -5.068 1.00 90.31 91 ARG A N 1
ATOM 677 C CA . ARG A 1 91 ? 13.449 -6.995 -3.607 1.00 90.31 91 ARG A CA 1
ATOM 678 C C . ARG A 1 91 ? 12.883 -5.637 -3.227 1.00 90.31 91 ARG A C 1
ATOM 680 O O . ARG A 1 91 ? 13.037 -4.683 -3.986 1.00 90.31 91 ARG A O 1
ATOM 687 N N . ILE A 1 92 ? 12.396 -5.542 -1.988 1.00 92.69 92 ILE A N 1
ATOM 688 C CA . ILE A 1 92 ? 11.871 -4.308 -1.390 1.00 92.69 92 ILE A CA 1
ATOM 689 C C . ILE A 1 92 ? 12.760 -3.086 -1.661 1.00 92.69 92 ILE A C 1
ATOM 691 O O . ILE A 1 92 ? 12.259 -2.045 -2.052 1.00 92.69 92 ILE A O 1
ATOM 695 N N . GLN A 1 93 ? 14.086 -3.229 -1.567 1.00 92.62 93 GLN A N 1
ATOM 696 C CA . GLN A 1 93 ? 15.030 -2.140 -1.825 1.00 92.62 93 GLN A CA 1
ATOM 697 C C . GLN A 1 93 ? 14.917 -1.566 -3.248 1.00 92.62 93 GLN A C 1
ATOM 699 O O . GLN A 1 93 ? 14.912 -0.349 -3.408 1.00 92.62 93 GLN A O 1
ATOM 704 N N . ILE A 1 94 ? 14.813 -2.421 -4.272 1.00 93.75 94 ILE A N 1
ATOM 705 C CA . ILE A 1 94 ? 14.708 -1.987 -5.674 1.00 93.75 94 ILE A CA 1
ATOM 706 C C . ILE A 1 94 ? 13.339 -1.341 -5.902 1.00 93.75 94 ILE A C 1
ATOM 708 O O . ILE A 1 94 ? 13.250 -0.256 -6.475 1.00 93.75 94 ILE A O 1
ATOM 712 N N . SER A 1 95 ? 12.276 -1.975 -5.405 1.00 95.25 95 SER A N 1
ATOM 713 C CA . SER A 1 95 ? 10.909 -1.456 -5.491 1.00 95.25 95 SER A CA 1
ATOM 714 C C . SER A 1 95 ? 10.781 -0.081 -4.834 1.00 95.25 95 SER A C 1
ATOM 716 O O . SER A 1 95 ? 10.225 0.835 -5.430 1.00 95.25 95 SER A O 1
ATOM 718 N N . SER A 1 96 ? 11.367 0.095 -3.648 1.00 94.94 96 SER A N 1
ATOM 719 C CA . SER A 1 96 ? 11.423 1.368 -2.927 1.00 94.94 96 SER A CA 1
ATOM 720 C C . SER A 1 96 ? 12.143 2.458 -3.721 1.00 94.94 96 SER A C 1
ATOM 722 O O . SER A 1 96 ? 11.653 3.581 -3.798 1.00 94.94 96 SER A O 1
ATOM 724 N N . GLN A 1 97 ? 13.273 2.139 -4.356 1.00 94.25 97 GLN A N 1
ATOM 725 C CA . GLN A 1 97 ? 14.007 3.100 -5.184 1.00 94.25 97 GLN A CA 1
ATOM 726 C C . GLN A 1 97 ? 13.210 3.513 -6.431 1.00 94.25 97 GLN A C 1
ATOM 728 O O . GLN A 1 97 ? 13.169 4.692 -6.783 1.00 94.25 97 GLN A O 1
ATOM 733 N N . LEU A 1 98 ? 12.531 2.566 -7.083 1.00 95.31 98 LEU A N 1
ATOM 734 C CA . LEU A 1 98 ? 11.641 2.864 -8.209 1.00 95.31 98 LEU A CA 1
ATOM 735 C C . LEU A 1 98 ? 10.430 3.706 -7.769 1.00 95.31 98 LEU A C 1
ATOM 737 O O . LEU A 1 98 ? 10.032 4.642 -8.462 1.00 95.31 98 LEU A O 1
ATOM 741 N N . ALA A 1 99 ? 9.870 3.430 -6.595 1.00 95.75 99 ALA A N 1
ATOM 742 C CA . ALA A 1 99 ? 8.781 4.220 -6.032 1.00 95.75 99 ALA A CA 1
ATOM 743 C C . ALA A 1 99 ? 9.223 5.668 -5.733 1.00 95.75 99 ALA A C 1
ATOM 745 O O . ALA A 1 99 ? 8.551 6.630 -6.115 1.00 95.75 99 ALA A O 1
ATOM 746 N N . GLN A 1 100 ? 10.425 5.843 -5.171 1.00 93.56 100 GLN A N 1
ATOM 747 C CA . GLN A 1 100 ? 11.051 7.158 -4.965 1.00 93.56 100 GLN A CA 1
ATOM 748 C C . GLN A 1 100 ? 11.282 7.909 -6.276 1.00 93.56 100 GLN A C 1
ATOM 750 O O . GLN A 1 100 ? 11.056 9.118 -6.339 1.00 93.56 100 GLN A O 1
ATOM 755 N N . ALA A 1 101 ? 11.652 7.192 -7.340 1.00 93.56 101 ALA A N 1
ATOM 756 C CA . ALA A 1 101 ? 11.754 7.742 -8.689 1.00 93.56 101 ALA A CA 1
ATOM 757 C C . ALA A 1 101 ? 10.385 8.088 -9.323 1.00 93.56 101 ALA A C 1
ATOM 759 O O . ALA A 1 101 ? 10.339 8.644 -10.419 1.00 93.56 101 ALA A O 1
ATOM 760 N N . GLY A 1 102 ? 9.270 7.803 -8.642 1.00 95.00 102 GLY A N 1
ATOM 761 C CA . GLY A 1 102 ? 7.919 8.202 -9.039 1.00 95.00 102 GLY A CA 1
ATOM 762 C C . GLY A 1 102 ? 7.177 7.193 -9.910 1.00 95.00 102 GLY A C 1
ATOM 763 O O . GLY A 1 102 ? 6.104 7.516 -10.423 1.00 95.00 102 GLY A O 1
ATOM 764 N N . PHE A 1 103 ? 7.704 5.976 -10.082 1.00 96.69 103 PHE A N 1
ATOM 765 C CA . PHE A 1 103 ? 7.066 4.970 -10.935 1.00 96.69 103 PHE A CA 1
ATOM 766 C C . PHE A 1 103 ? 5.707 4.504 -10.404 1.00 96.69 103 PHE A C 1
ATOM 768 O O . PHE A 1 103 ? 4.813 4.280 -11.223 1.00 96.69 103 PHE A O 1
ATOM 775 N N . GLY A 1 104 ? 5.533 4.424 -9.079 1.00 96.94 104 GLY A N 1
ATOM 776 C CA . GLY A 1 104 ? 4.272 4.028 -8.442 1.00 96.94 104 GLY A CA 1
ATOM 777 C C . GLY A 1 104 ? 3.152 5.032 -8.694 1.00 96.94 104 GLY A C 1
ATOM 778 O O . GLY A 1 104 ? 2.172 4.716 -9.364 1.00 96.94 104 GLY A O 1
ATOM 779 N N . ARG A 1 105 ? 3.351 6.289 -8.289 1.00 96.38 105 ARG A N 1
ATOM 780 C CA . ARG A 1 105 ? 2.426 7.399 -8.594 1.00 96.38 105 ARG A CA 1
ATOM 781 C C . ARG A 1 105 ? 2.089 7.508 -10.083 1.00 96.38 105 ARG A C 1
ATOM 783 O O . ARG A 1 105 ? 0.931 7.705 -10.448 1.00 96.38 105 ARG A O 1
ATOM 790 N N . ARG A 1 106 ? 3.089 7.359 -10.961 1.00 97.62 106 ARG A N 1
ATOM 791 C CA . ARG A 1 106 ? 2.884 7.403 -12.415 1.00 97.62 106 ARG A CA 1
ATOM 792 C C . ARG A 1 106 ? 2.023 6.242 -12.912 1.00 97.62 106 ARG A C 1
ATOM 794 O O . ARG A 1 106 ? 1.175 6.481 -13.765 1.00 97.62 106 ARG A O 1
ATOM 801 N N . LEU A 1 107 ? 2.222 5.030 -12.386 1.00 97.31 107 LEU A N 1
ATOM 802 C CA . LEU A 1 107 ? 1.399 3.862 -12.705 1.00 97.31 107 LEU A CA 1
ATOM 803 C C . LEU A 1 107 ? -0.062 4.127 -12.350 1.00 97.31 107 LEU A C 1
ATOM 805 O O . LEU A 1 107 ? -0.915 4.066 -13.230 1.00 97.31 107 LEU A O 1
ATOM 809 N N . ILE A 1 108 ? -0.339 4.468 -11.088 1.00 96.62 108 ILE A N 1
ATOM 810 C CA . ILE A 1 108 ? -1.715 4.647 -10.609 1.00 96.62 108 ILE A CA 1
ATOM 811 C C . ILE A 1 108 ? -2.418 5.765 -11.379 1.00 96.62 108 ILE A C 1
ATOM 813 O O . ILE A 1 108 ? -3.532 5.579 -11.868 1.00 96.62 108 ILE A O 1
ATOM 817 N N . LYS A 1 109 ? -1.730 6.894 -11.586 1.00 96.94 109 LYS A N 1
ATOM 818 C CA . LYS A 1 109 ? -2.252 7.993 -12.400 1.00 96.94 109 LYS A CA 1
ATOM 819 C C . LYS A 1 109 ? -2.565 7.554 -13.833 1.00 96.94 109 LYS A C 1
ATOM 821 O O . LYS A 1 109 ? -3.647 7.835 -14.330 1.00 96.94 109 LYS A O 1
ATOM 826 N N . GLY A 1 110 ? -1.648 6.852 -14.499 1.00 96.19 110 GLY A N 1
ATOM 827 C CA . GLY A 1 110 ? -1.858 6.415 -15.880 1.00 96.19 110 GLY A CA 1
ATOM 828 C C . GLY A 1 110 ? -2.985 5.393 -16.034 1.00 96.19 110 GLY A C 1
ATOM 829 O O . GLY A 1 110 ? -3.711 5.444 -17.025 1.00 96.19 110 GLY A O 1
ATOM 830 N N . ILE A 1 111 ? -3.183 4.521 -15.039 1.00 95.75 111 ILE A N 1
ATOM 831 C CA . ILE A 1 111 ? -4.319 3.588 -14.979 1.00 95.75 111 ILE A CA 1
ATOM 832 C C . ILE A 1 111 ? -5.649 4.333 -14.836 1.00 95.75 111 ILE A C 1
ATOM 834 O O . ILE A 1 111 ? -6.628 3.941 -15.465 1.00 95.75 111 ILE A O 1
ATOM 838 N N . HIS A 1 112 ? -5.683 5.405 -14.045 1.00 94.38 112 HIS A N 1
ATOM 839 C CA . HIS A 1 112 ? -6.880 6.223 -13.872 1.00 94.38 112 HIS A CA 1
ATOM 840 C C . HIS A 1 112 ? -7.180 7.087 -15.112 1.00 94.38 112 HIS A C 1
ATOM 842 O O . HIS A 1 112 ? -8.335 7.243 -15.505 1.00 94.38 112 HIS A O 1
ATOM 848 N N . ASP A 1 113 ? -6.140 7.627 -15.751 1.00 95.38 113 ASP A N 1
ATOM 849 C CA . ASP A 1 113 ? -6.264 8.548 -16.886 1.00 95.38 113 ASP A CA 1
ATOM 850 C C . ASP A 1 113 ? -6.488 7.828 -18.234 1.00 95.38 113 ASP A C 1
ATOM 852 O O . ASP A 1 113 ? -6.894 8.462 -19.211 1.00 95.38 113 ASP A O 1
ATOM 856 N N . SER A 1 114 ? -6.239 6.513 -18.314 1.00 93.81 114 SER A N 1
ATOM 857 C CA . SER A 1 114 ? -6.246 5.750 -19.574 1.00 93.81 114 SER A CA 1
ATOM 858 C C . SER A 1 114 ? -7.143 4.514 -19.520 1.00 93.81 114 SER A C 1
ATOM 860 O O . SER A 1 114 ? -7.194 3.791 -18.530 1.00 93.81 114 SER A O 1
ATOM 862 N N . THR A 1 115 ? -7.807 4.196 -20.635 1.00 92.75 115 THR A N 1
ATOM 863 C CA . THR A 1 115 ? -8.659 2.999 -20.763 1.00 92.75 115 THR A CA 1
ATOM 864 C C . THR A 1 115 ? -8.417 2.268 -22.085 1.00 92.75 115 THR A C 1
ATOM 866 O O . THR A 1 115 ? -7.963 2.860 -23.067 1.00 92.75 115 THR A O 1
ATOM 869 N N . GLY A 1 116 ? -8.703 0.961 -22.113 1.00 93.06 116 GLY A N 1
ATOM 870 C CA . GLY A 1 116 ? -8.540 0.118 -23.305 1.00 93.06 116 GLY A CA 1
ATOM 871 C C . GLY A 1 116 ? -7.131 0.196 -23.903 1.00 93.06 116 GLY A C 1
ATOM 872 O O . GLY A 1 116 ? -6.146 0.192 -23.170 1.00 93.06 116 GLY A O 1
ATOM 873 N N . ALA A 1 117 ? -7.043 0.351 -25.226 1.00 93.69 117 ALA A N 1
ATOM 874 C CA . ALA A 1 117 ? -5.771 0.378 -25.954 1.00 93.69 117 ALA A CA 1
ATOM 875 C C . ALA A 1 117 ? -4.804 1.491 -25.503 1.00 93.69 117 ALA A C 1
ATOM 877 O O . ALA A 1 117 ? -3.590 1.317 -25.583 1.00 93.69 117 ALA A O 1
ATOM 878 N N . LEU A 1 118 ? -5.318 2.626 -25.008 1.00 94.31 118 LEU A N 1
ATOM 879 C CA . LEU A 1 118 ? -4.469 3.706 -24.487 1.00 94.31 118 LEU A CA 1
ATOM 880 C C . LEU A 1 118 ? -3.753 3.283 -23.204 1.00 94.31 118 LEU A C 1
ATOM 882 O O . LEU A 1 118 ? -2.593 3.632 -23.001 1.00 94.31 118 LEU A O 1
ATOM 886 N N . ARG A 1 119 ? -4.434 2.507 -22.355 1.00 95.44 119 ARG A N 1
ATOM 887 C CA . ARG A 1 119 ? -3.840 1.954 -21.137 1.00 95.44 119 ARG A CA 1
ATOM 888 C C . ARG A 1 119 ? -2.757 0.940 -21.476 1.00 95.44 119 ARG A C 1
ATOM 890 O O . ARG A 1 119 ? -1.696 0.983 -20.870 1.00 95.44 119 ARG A O 1
ATOM 897 N N . ASP A 1 120 ? -2.998 0.086 -22.466 1.00 94.12 120 ASP A N 1
ATOM 898 C CA . ASP A 1 120 ? -2.020 -0.920 -22.891 1.00 94.12 120 ASP A CA 1
ATOM 899 C C . ASP A 1 120 ? -0.756 -0.254 -23.461 1.00 94.12 120 ASP A C 1
ATOM 901 O O . ASP A 1 120 ? 0.363 -0.637 -23.121 1.00 94.12 120 ASP A O 1
ATOM 905 N N . GLN A 1 121 ? -0.920 0.811 -24.257 1.00 95.25 121 GLN A N 1
ATOM 906 C CA . GLN A 1 121 ? 0.207 1.614 -24.735 1.00 95.25 121 GLN A CA 1
ATOM 907 C C . GLN A 1 121 ? 0.959 2.286 -23.577 1.00 95.25 121 GLN A C 1
ATOM 909 O O . GLN A 1 121 ? 2.188 2.217 -23.522 1.00 95.25 121 GLN A O 1
ATOM 914 N N . PHE A 1 122 ? 0.237 2.917 -22.647 1.00 96.56 122 PHE A N 1
ATOM 915 C CA . PHE A 1 122 ? 0.834 3.543 -21.469 1.00 96.56 122 PHE A CA 1
ATOM 916 C C . PHE A 1 122 ? 1.644 2.536 -20.644 1.00 96.56 122 PHE A C 1
ATOM 918 O O . PHE A 1 122 ? 2.779 2.828 -20.278 1.00 96.56 122 PHE A O 1
ATOM 925 N N . LEU A 1 123 ? 1.087 1.353 -20.375 1.00 96.31 123 LEU A N 1
ATOM 926 C CA . LEU A 1 123 ? 1.759 0.301 -19.615 1.00 96.31 123 LEU A CA 1
ATOM 927 C C . LEU A 1 123 ? 3.022 -0.173 -20.324 1.00 96.31 123 LEU A C 1
ATOM 929 O O . LEU A 1 123 ? 4.066 -0.284 -19.689 1.00 96.31 123 LEU A O 1
ATOM 933 N N . HIS A 1 124 ? 2.965 -0.358 -21.643 1.00 95.00 124 HIS A N 1
ATOM 934 C CA . HIS A 1 124 ? 4.139 -0.723 -22.426 1.00 95.00 124 HIS A CA 1
ATOM 935 C C . HIS A 1 124 ? 5.256 0.331 -22.322 1.00 95.00 124 HIS A C 1
ATOM 937 O O . HIS A 1 124 ? 6.418 0.001 -22.076 1.00 95.00 124 HIS A O 1
ATOM 943 N N . GLU A 1 125 ? 4.913 1.614 -22.460 1.00 95.62 125 GLU A N 1
ATOM 944 C CA . GLU A 1 125 ? 5.868 2.716 -22.296 1.00 95.62 125 GLU A CA 1
ATOM 945 C C . GLU A 1 125 ? 6.409 2.791 -20.861 1.00 95.62 125 GLU A C 1
ATOM 947 O O . GLU A 1 125 ? 7.613 2.952 -20.651 1.00 95.62 125 GLU A O 1
ATOM 952 N N . TRP A 1 126 ? 5.541 2.606 -19.868 1.00 96.56 126 TRP A N 1
ATOM 953 C CA . TRP A 1 126 ? 5.897 2.623 -18.457 1.00 96.56 126 TRP A CA 1
ATOM 954 C C . TRP A 1 126 ? 6.842 1.471 -18.075 1.00 96.56 126 TRP A C 1
ATOM 956 O O . TRP A 1 126 ? 7.851 1.722 -17.411 1.00 96.56 126 TRP A O 1
ATOM 966 N N . CYS A 1 127 ? 6.585 0.246 -18.545 1.00 95.50 127 CYS A N 1
ATOM 967 C CA . CYS A 1 127 ? 7.455 -0.921 -18.356 1.00 95.50 127 CYS A CA 1
ATOM 968 C C . CYS A 1 127 ? 8.818 -0.718 -19.022 1.00 95.50 127 CYS A C 1
ATOM 970 O O . CYS A 1 127 ? 9.858 -1.001 -18.419 1.00 95.50 127 CYS A O 1
ATOM 972 N N . ARG A 1 128 ? 8.837 -0.165 -20.241 1.00 94.56 128 ARG A N 1
ATOM 973 C CA . ARG A 1 128 ? 10.079 0.173 -20.948 1.00 94.56 128 ARG A CA 1
ATOM 974 C C . ARG A 1 128 ? 10.933 1.155 -20.147 1.00 94.56 128 ARG A C 1
ATOM 976 O O . ARG A 1 128 ? 12.145 0.966 -20.044 1.00 94.56 128 ARG A O 1
ATOM 983 N N . ASP A 1 129 ? 10.323 2.177 -19.557 1.00 95.06 129 ASP A N 1
ATOM 984 C CA . ASP A 1 129 ? 11.035 3.163 -18.739 1.00 95.06 129 ASP A CA 1
ATOM 985 C C . ASP A 1 129 ? 11.604 2.553 -17.447 1.00 95.06 129 ASP A C 1
ATOM 987 O O . ASP A 1 129 ? 12.724 2.894 -17.047 1.00 95.06 129 ASP A O 1
ATOM 991 N N . ILE A 1 130 ? 10.868 1.632 -16.808 1.00 94.69 130 ILE A N 1
ATOM 992 C CA . ILE A 1 130 ? 11.379 0.853 -15.668 1.00 94.69 130 ILE A CA 1
ATOM 993 C C . ILE A 1 130 ? 12.597 0.048 -16.104 1.00 94.69 130 ILE A C 1
ATOM 995 O O . ILE A 1 130 ? 13.653 0.154 -15.483 1.00 94.69 130 ILE A O 1
ATOM 999 N N . CYS A 1 131 ? 12.484 -0.712 -17.194 1.00 94.00 131 CYS A N 1
ATOM 1000 C CA . CYS A 1 131 ? 13.585 -1.520 -17.710 1.00 94.00 131 CYS A CA 1
ATOM 1001 C C . CYS A 1 131 ? 14.807 -0.656 -18.029 1.00 94.00 131 CYS A C 1
ATOM 1003 O O . CYS A 1 131 ? 15.923 -1.004 -17.645 1.00 94.00 131 CYS A O 1
ATOM 1005 N N . SER A 1 132 ? 14.605 0.502 -18.663 1.00 93.44 132 SER A N 1
ATOM 1006 C CA . SER A 1 132 ? 15.679 1.460 -18.927 1.00 93.44 132 SER A CA 1
ATOM 1007 C C . SER A 1 132 ? 16.343 1.929 -17.633 1.00 93.44 132 SER A C 1
ATOM 1009 O O . SER A 1 132 ? 17.566 1.986 -17.567 1.00 93.44 132 SER A O 1
ATOM 1011 N N . THR A 1 133 ? 15.557 2.232 -16.599 1.00 93.88 133 THR A N 1
ATOM 1012 C CA . THR A 1 133 ? 16.064 2.700 -15.301 1.00 93.88 133 THR A CA 1
ATOM 1013 C C . THR A 1 133 ? 16.808 1.604 -14.538 1.00 93.88 133 THR A C 1
ATOM 1015 O O . THR A 1 133 ? 17.785 1.887 -13.852 1.00 93.88 133 THR A O 1
ATOM 1018 N N . LEU A 1 134 ? 16.384 0.346 -14.675 1.00 92.31 134 LEU A N 1
ATOM 1019 C CA . LEU A 1 134 ? 17.082 -0.813 -14.117 1.00 92.31 134 LEU A CA 1
ATOM 1020 C C . LEU A 1 134 ? 18.398 -1.104 -14.854 1.00 92.31 134 LEU A C 1
ATOM 1022 O O . LEU A 1 134 ? 19.338 -1.626 -14.254 1.00 92.31 134 LEU A O 1
ATOM 1026 N N . TRP A 1 135 ? 18.481 -0.779 -16.144 1.00 88.06 135 TRP A N 1
ATOM 1027 C CA . TRP A 1 135 ? 19.713 -0.884 -16.925 1.00 88.06 135 TRP A CA 1
ATOM 1028 C C . TRP A 1 135 ? 20.717 0.222 -16.596 1.00 88.06 135 TRP A C 1
ATOM 1030 O O . TRP A 1 135 ? 21.925 -0.027 -16.572 1.00 88.06 135 TRP A O 1
ATOM 1040 N N . THR A 1 136 ? 20.243 1.439 -16.339 1.00 84.81 136 THR A N 1
ATOM 1041 C CA . THR A 1 136 ? 21.102 2.571 -15.992 1.00 84.81 136 THR A CA 1
ATOM 1042 C C . THR A 1 136 ? 21.494 2.539 -14.515 1.00 84.81 136 THR A C 1
ATOM 1044 O O . THR A 1 136 ? 20.794 1.998 -13.668 1.00 84.81 136 THR A O 1
ATOM 1047 N N . ASN A 1 137 ? 22.616 3.171 -14.157 1.00 81.75 137 ASN A N 1
ATOM 1048 C CA . ASN A 1 137 ? 23.014 3.329 -12.751 1.00 81.75 137 ASN A CA 1
ATOM 1049 C C . ASN A 1 137 ? 22.189 4.418 -12.024 1.00 81.75 137 ASN A C 1
ATOM 1051 O O . ASN A 1 137 ? 22.674 5.073 -11.102 1.00 81.75 137 ASN A O 1
ATOM 1055 N N . SER A 1 138 ? 20.960 4.672 -12.480 1.00 78.69 138 SER A N 1
ATOM 1056 C CA . SER A 1 138 ? 20.115 5.778 -12.016 1.00 78.69 138 SER A CA 1
ATOM 1057 C C . SER A 1 138 ? 19.631 5.581 -10.581 1.00 78.69 138 SER A C 1
ATOM 1059 O O . SER A 1 138 ? 19.371 6.562 -9.893 1.00 78.69 138 SER A O 1
ATOM 1061 N N . LEU A 1 139 ? 19.562 4.331 -10.114 1.00 79.00 139 LEU A N 1
ATOM 1062 C CA . LEU A 1 139 ? 19.179 3.970 -8.744 1.00 79.00 139 LEU A CA 1
ATOM 1063 C C . LEU A 1 139 ? 20.396 3.743 -7.822 1.00 79.00 139 LEU A C 1
ATOM 1065 O O . LEU A 1 139 ? 20.255 3.247 -6.706 1.00 79.00 139 LEU A O 1
ATOM 1069 N N . GLY A 1 140 ? 21.608 4.069 -8.290 1.00 79.50 140 GLY A N 1
ATOM 1070 C CA . GLY A 1 140 ? 22.872 3.793 -7.593 1.00 79.50 140 GLY A CA 1
ATOM 1071 C C . GLY A 1 140 ? 23.432 2.382 -7.819 1.00 79.50 140 GLY A C 1
ATOM 1072 O O . GLY A 1 140 ? 24.583 2.127 -7.462 1.00 79.50 140 GLY A O 1
ATOM 1073 N N . SER A 1 141 ? 22.654 1.494 -8.446 1.00 80.94 141 SER A N 1
ATOM 1074 C CA . SER A 1 141 ? 23.099 0.197 -8.963 1.00 80.94 141 SER A CA 1
ATOM 1075 C C . SER A 1 141 ? 22.320 -0.215 -10.214 1.00 80.94 141 SER A C 1
ATOM 1077 O O . SER A 1 141 ? 21.160 0.153 -10.384 1.00 80.94 141 SER A O 1
ATOM 1079 N N . CYS A 1 142 ? 22.952 -1.018 -11.073 1.00 87.06 142 CYS A N 1
ATOM 1080 C CA . CYS A 1 142 ? 22.313 -1.633 -12.238 1.00 87.06 142 CYS A CA 1
ATOM 1081 C C . CYS A 1 142 ? 21.734 -3.013 -11.885 1.00 87.06 142 CYS A C 1
ATOM 1083 O O . CYS A 1 142 ? 22.393 -3.828 -11.235 1.00 87.06 142 CYS A O 1
ATOM 1085 N N . HIS A 1 143 ? 20.543 -3.316 -12.401 1.00 90.69 143 HIS A N 1
ATOM 1086 C CA . HIS A 1 143 ? 19.825 -4.579 -12.204 1.00 90.69 143 HIS A CA 1
ATOM 1087 C C . HIS A 1 143 ? 19.436 -5.236 -13.546 1.00 90.69 143 HIS A C 1
ATOM 1089 O O . HIS A 1 143 ? 18.256 -5.502 -13.794 1.00 90.69 143 HIS A O 1
ATOM 1095 N N . PRO A 1 144 ? 20.412 -5.553 -14.420 1.00 88.75 144 PRO A N 1
ATOM 1096 C CA . PRO A 1 144 ? 20.144 -6.028 -15.780 1.00 88.75 144 PRO A CA 1
ATOM 1097 C C . PRO A 1 144 ? 19.406 -7.372 -15.817 1.00 88.75 144 PRO A C 1
ATOM 1099 O O . PRO A 1 144 ? 18.598 -7.609 -16.707 1.00 88.75 144 PRO A O 1
ATOM 1102 N N . HIS A 1 145 ? 19.631 -8.251 -14.833 1.00 91.00 145 HIS A N 1
ATOM 1103 C CA . HIS A 1 145 ? 18.896 -9.515 -14.735 1.00 91.00 145 HIS A CA 1
ATOM 1104 C C . HIS A 1 145 ? 17.398 -9.305 -14.512 1.00 91.00 145 HIS A C 1
ATOM 1106 O O . HIS A 1 145 ? 16.605 -10.027 -15.107 1.00 91.00 145 HIS A O 1
ATOM 1112 N N . LEU A 1 146 ? 17.010 -8.329 -13.687 1.00 91.19 146 LEU A N 1
ATOM 1113 C CA . LEU A 1 146 ? 15.600 -8.015 -13.464 1.00 91.19 146 LEU A CA 1
ATOM 1114 C C . LEU A 1 146 ? 14.998 -7.353 -14.706 1.00 91.19 146 LEU A C 1
ATOM 1116 O O . LEU A 1 146 ? 13.920 -7.745 -15.126 1.00 91.19 146 LEU A O 1
ATOM 1120 N N . ALA A 1 147 ? 15.723 -6.422 -15.333 1.00 91.94 147 ALA A N 1
ATOM 1121 C CA . ALA A 1 147 ? 15.277 -5.762 -16.560 1.00 91.94 147 ALA A CA 1
ATOM 1122 C C . ALA A 1 147 ? 15.037 -6.755 -17.713 1.00 91.94 147 ALA A C 1
ATOM 1124 O O . ALA A 1 147 ? 14.055 -6.639 -18.432 1.00 91.94 147 ALA A O 1
ATOM 1125 N N . ASN A 1 148 ? 15.909 -7.756 -17.870 1.00 91.56 148 ASN A N 1
ATOM 1126 C CA . ASN A 1 148 ? 15.783 -8.768 -18.925 1.00 91.56 148 ASN A CA 1
ATOM 1127 C C . ASN A 1 148 ? 14.661 -9.784 -18.690 1.00 91.56 148 ASN A C 1
ATOM 1129 O O . ASN A 1 148 ? 14.236 -10.433 -19.638 1.00 91.56 148 ASN A O 1
ATOM 1133 N N . ASN A 1 149 ? 14.234 -9.969 -17.440 1.00 91.38 149 ASN A N 1
ATOM 1134 C CA . ASN A 1 149 ? 13.154 -10.889 -17.075 1.00 91.38 149 ASN A CA 1
ATOM 1135 C C . ASN A 1 149 ? 11.883 -10.132 -16.663 1.00 91.38 149 ASN A C 1
ATOM 1137 O O . ASN A 1 149 ? 11.009 -10.713 -16.020 1.00 91.38 149 ASN A O 1
ATOM 1141 N N . PHE A 1 150 ? 11.797 -8.837 -16.977 1.00 92.75 150 PHE A N 1
ATOM 1142 C CA . PHE A 1 150 ? 10.623 -8.040 -16.665 1.00 92.75 150 PHE A CA 1
ATOM 1143 C C . PHE A 1 150 ? 9.460 -8.498 -17.562 1.00 92.75 150 PHE A C 1
ATOM 1145 O O . PHE A 1 150 ? 9.644 -8.536 -18.779 1.00 92.75 150 PHE A O 1
ATOM 1152 N N . PRO A 1 151 ? 8.296 -8.883 -17.010 1.00 91.81 151 PRO A N 1
ATOM 1153 C CA . PRO A 1 151 ? 7.197 -9.395 -17.823 1.00 91.81 151 PRO A CA 1
ATOM 1154 C C . PRO A 1 151 ? 6.567 -8.299 -18.690 1.00 91.81 151 PRO A C 1
ATOM 1156 O O . PRO A 1 151 ? 6.319 -7.191 -18.213 1.00 91.81 151 PRO A O 1
ATOM 1159 N N . ASP A 1 152 ? 6.268 -8.624 -19.950 1.00 86.81 152 ASP A N 1
ATOM 1160 C CA . ASP A 1 152 ? 5.619 -7.699 -20.893 1.00 86.81 152 ASP A CA 1
ATOM 1161 C C . ASP A 1 152 ? 4.161 -7.384 -20.511 1.00 86.81 152 ASP A C 1
ATOM 1163 O O . ASP A 1 152 ? 3.627 -6.345 -20.896 1.00 86.81 152 ASP A O 1
ATOM 1167 N N . ASP A 1 153 ? 3.516 -8.279 -19.760 1.00 86.75 153 ASP A N 1
ATOM 1168 C CA . ASP A 1 153 ? 2.130 -8.189 -19.289 1.00 86.75 153 ASP A CA 1
ATOM 1169 C C . ASP A 1 153 ? 2.000 -7.578 -17.883 1.00 86.75 153 ASP A C 1
ATOM 1171 O O . ASP A 1 153 ? 0.910 -7.545 -17.312 1.00 86.75 153 ASP A O 1
ATOM 1175 N N . PHE A 1 154 ? 3.099 -7.080 -17.313 1.00 90.88 154 PHE A N 1
ATOM 1176 C CA . PHE A 1 154 ? 3.098 -6.465 -15.992 1.00 90.88 154 PHE A CA 1
ATOM 1177 C C . PHE A 1 154 ? 2.545 -5.022 -16.019 1.00 90.88 154 PHE A C 1
ATOM 1179 O O . PHE A 1 154 ? 2.830 -4.271 -16.954 1.00 90.88 154 PHE A O 1
ATOM 1186 N N . PRO A 1 155 ? 1.836 -4.572 -14.963 1.00 94.12 155 PRO A N 1
ATOM 1187 C CA . PRO A 1 155 ? 1.366 -5.346 -13.814 1.00 94.12 155 PRO A CA 1
ATOM 1188 C C . PRO A 1 155 ? 0.067 -6.104 -14.112 1.00 94.12 155 PRO A C 1
ATOM 1190 O O . PRO A 1 155 ? -0.734 -5.678 -14.943 1.00 94.12 155 PRO A O 1
ATOM 1193 N N . ASP A 1 156 ? -0.191 -7.178 -13.356 1.00 94.81 156 ASP A N 1
ATOM 1194 C CA . ASP A 1 156 ? -1.503 -7.832 -13.368 1.00 94.81 156 ASP A CA 1
ATOM 1195 C C . ASP A 1 156 ? -2.566 -6.844 -12.867 1.00 94.81 156 ASP A C 1
ATOM 1197 O O . ASP A 1 156 ? -2.615 -6.474 -11.689 1.00 94.81 156 ASP A O 1
ATOM 1201 N N . LEU A 1 157 ? -3.423 -6.405 -13.788 1.00 94.81 157 LEU A N 1
ATOM 1202 C CA . LEU A 1 157 ? -4.454 -5.414 -13.506 1.00 94.81 157 LEU A CA 1
ATOM 1203 C C . LEU A 1 157 ? -5.517 -5.925 -12.535 1.00 94.81 157 LEU A C 1
ATOM 1205 O O . LEU A 1 157 ? -6.115 -5.108 -11.842 1.00 94.81 157 LEU A O 1
ATOM 1209 N N . ASN A 1 158 ? -5.744 -7.238 -12.445 1.00 95.12 158 ASN A N 1
ATOM 1210 C CA . ASN A 1 158 ? -6.678 -7.788 -11.465 1.00 95.12 158 ASN A CA 1
ATOM 1211 C C . ASN A 1 158 ? -6.106 -7.646 -10.055 1.00 95.12 158 ASN A C 1
ATOM 1213 O O . ASN A 1 158 ? -6.815 -7.199 -9.158 1.00 95.12 158 ASN A O 1
ATOM 1217 N N . VAL A 1 159 ? -4.817 -7.954 -9.879 1.00 95.44 159 VAL A N 1
ATOM 1218 C CA . VAL A 1 159 ? -4.104 -7.759 -8.605 1.00 95.44 159 VAL A CA 1
ATOM 1219 C C . VAL A 1 159 ? -4.074 -6.280 -8.232 1.00 95.44 159 VAL A C 1
ATOM 1221 O O . VAL A 1 159 ? -4.395 -5.922 -7.103 1.00 95.44 159 VAL A O 1
ATOM 1224 N N . LEU A 1 160 ? -3.742 -5.402 -9.181 1.00 95.88 160 LEU A N 1
ATOM 1225 C CA . LEU A 1 160 ? -3.751 -3.960 -8.941 1.00 95.88 160 LEU A CA 1
ATOM 1226 C C . LEU A 1 160 ? -5.151 -3.462 -8.539 1.00 95.88 160 LEU A C 1
ATOM 1228 O O . LEU A 1 160 ? -5.279 -2.634 -7.640 1.00 95.88 160 LEU A O 1
ATOM 1232 N N . ASN A 1 161 ? -6.205 -3.989 -9.165 1.00 95.44 161 ASN A N 1
ATOM 1233 C CA . ASN A 1 161 ? -7.584 -3.621 -8.857 1.00 95.44 161 ASN A CA 1
ATOM 1234 C C . ASN A 1 161 ? -8.006 -4.023 -7.435 1.00 95.44 161 ASN A C 1
ATOM 1236 O O . ASN A 1 161 ? -8.823 -3.320 -6.849 1.00 95.44 161 ASN A O 1
ATOM 1240 N N . LEU A 1 162 ? -7.438 -5.092 -6.860 1.00 95.12 162 LEU A N 1
ATOM 1241 C CA . LEU A 1 162 ? -7.680 -5.457 -5.456 1.00 95.12 162 LEU A CA 1
ATOM 1242 C C . LEU A 1 162 ? -7.187 -4.369 -4.491 1.00 95.12 162 LEU A C 1
ATOM 1244 O O . LEU A 1 162 ? -7.866 -4.087 -3.511 1.00 95.12 162 LEU A O 1
ATOM 1248 N N . TYR A 1 163 ? -6.068 -3.703 -4.802 1.00 95.44 163 TYR A N 1
ATOM 1249 C CA . TYR A 1 163 ? -5.560 -2.581 -4.004 1.00 95.44 163 TYR A CA 1
ATOM 1250 C C . TYR A 1 163 ? -6.297 -1.261 -4.265 1.00 95.44 163 TYR A C 1
ATOM 1252 O O . TYR A 1 163 ? -6.524 -0.489 -3.337 1.00 95.44 163 TYR A O 1
ATOM 1260 N N . LEU A 1 164 ? -6.644 -0.971 -5.525 1.00 94.50 164 LEU A N 1
ATOM 1261 C CA . LEU A 1 164 ? -7.254 0.313 -5.905 1.00 94.50 164 LEU A CA 1
ATOM 1262 C C . LEU A 1 164 ? -8.752 0.387 -5.612 1.00 94.50 164 LEU A C 1
ATOM 1264 O O . LEU A 1 164 ? -9.276 1.456 -5.298 1.00 94.50 164 LEU A O 1
ATOM 1268 N N . HIS A 1 165 ? -9.438 -0.744 -5.728 1.00 93.44 165 HIS A N 1
ATOM 1269 C CA . HIS A 1 165 ? -10.877 -0.855 -5.540 1.00 93.44 165 HIS A CA 1
ATOM 1270 C C . HIS A 1 165 ? -11.207 -2.021 -4.599 1.00 93.44 165 HIS A C 1
ATOM 1272 O O . HIS A 1 165 ? -11.935 -2.941 -4.991 1.00 93.44 165 HIS A O 1
ATOM 1278 N N . PRO A 1 166 ? -10.668 -2.012 -3.364 1.00 92.62 166 PRO A N 1
ATOM 1279 C CA . PRO A 1 166 ?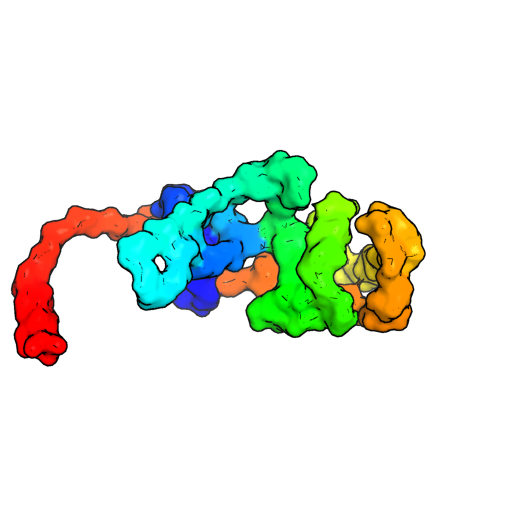 -10.938 -3.065 -2.404 1.00 92.62 166 PRO A CA 1
ATOM 1280 C C . PRO A 1 166 ? -12.411 -3.036 -1.991 1.00 92.62 166 PRO A C 1
ATOM 1282 O O . PRO A 1 166 ? -13.057 -1.983 -1.960 1.00 92.62 166 PRO A O 1
ATOM 1285 N N . ALA A 1 167 ? -12.949 -4.204 -1.646 1.00 90.94 167 ALA A N 1
ATOM 1286 C CA . ALA A 1 167 ? -14.304 -4.299 -1.123 1.00 90.94 167 ALA A CA 1
ATOM 1287 C C . ALA A 1 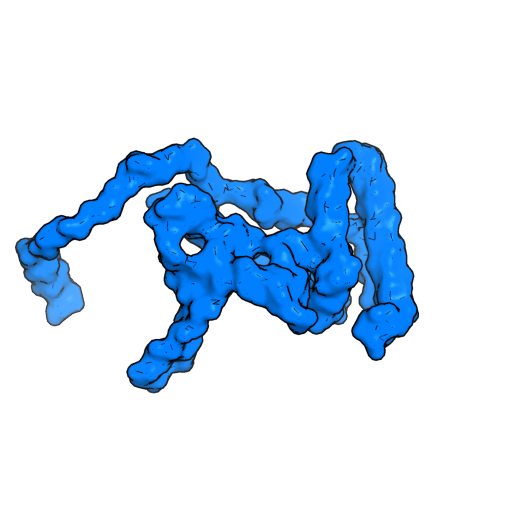167 ? -14.386 -3.575 0.230 1.00 90.94 167 ALA A C 1
ATOM 1289 O O . ALA A 1 167 ? -13.709 -3.961 1.178 1.00 90.94 167 ALA A O 1
ATOM 1290 N N . CYS A 1 168 ? -15.222 -2.541 0.307 1.00 87.50 168 CYS A N 1
ATOM 1291 C CA . CYS A 1 168 ? -15.429 -1.729 1.502 1.00 87.50 168 CYS A CA 1
ATOM 1292 C C . CYS A 1 168 ? -16.916 -1.393 1.646 1.00 87.50 168 CYS A C 1
ATOM 1294 O O . CYS A 1 168 ? -17.635 -1.250 0.656 1.00 87.50 168 CYS A O 1
ATOM 1296 N N . LEU A 1 169 ? -17.383 -1.210 2.880 1.00 84.12 169 LEU A N 1
ATOM 1297 C CA . LEU A 1 169 ? -18.709 -0.649 3.147 1.00 84.12 169 LEU A CA 1
ATOM 1298 C C . LEU A 1 169 ? -18.859 0.761 2.540 1.00 84.12 169 LEU A C 1
ATOM 1300 O O . LEU A 1 169 ? -18.166 1.689 2.948 1.00 84.12 169 LEU A O 1
ATOM 1304 N N . GLU A 1 170 ? -19.838 0.951 1.648 1.00 67.75 170 GLU A N 1
ATOM 1305 C CA . GLU A 1 170 ? -20.275 2.271 1.139 1.00 67.75 170 GLU A CA 1
ATOM 1306 C C . GLU A 1 170 ? -21.193 3.018 2.134 1.00 67.75 170 GLU A C 1
ATOM 1308 O O . GLU A 1 170 ? -22.113 3.745 1.753 1.00 67.75 170 GLU A O 1
ATOM 1313 N N . GLN A 1 171 ? -21.017 2.804 3.438 1.00 63.47 171 GLN A N 1
ATOM 1314 C CA . GLN A 1 171 ? -21.904 3.380 4.449 1.00 63.47 171 GLN A CA 1
ATOM 1315 C C . GLN A 1 171 ? -21.334 4.671 5.032 1.00 63.47 171 GLN A C 1
ATOM 1317 O O . GLN A 1 171 ? -20.142 4.796 5.295 1.00 63.47 171 GLN A O 1
ATOM 1322 N N . SER A 1 172 ? -22.226 5.624 5.312 1.00 66.00 172 SER A N 1
ATOM 1323 C CA . SER A 1 172 ? -21.904 6.768 6.159 1.00 66.00 172 SER A CA 1
ATOM 1324 C C . SER A 1 172 ? -21.584 6.272 7.569 1.00 66.00 172 SER A C 1
ATOM 1326 O O . SER A 1 172 ? -22.489 5.918 8.329 1.00 66.00 172 SER A O 1
ATOM 1328 N N . PHE A 1 173 ? -20.307 6.313 7.945 1.00 71.56 173 PHE A N 1
ATOM 1329 C CA . PHE A 1 173 ? -19.851 5.967 9.293 1.00 71.56 173 PHE A CA 1
ATOM 1330 C C . PHE A 1 173 ? -20.436 6.871 10.392 1.00 71.56 173 PHE A C 1
ATOM 1332 O O . PHE A 1 173 ? -20.349 6.526 11.563 1.00 71.56 173 PHE A O 1
ATOM 1339 N N . ALA A 1 174 ? -21.131 7.962 10.039 1.00 63.69 174 ALA A N 1
ATOM 1340 C CA . ALA A 1 174 ? -21.877 8.797 10.987 1.00 63.69 174 ALA A CA 1
ATOM 1341 C C . ALA A 1 174 ? -22.940 8.028 11.802 1.00 63.69 174 ALA A C 1
ATOM 1343 O O . ALA A 1 174 ? -23.369 8.509 12.846 1.00 63.69 174 ALA A O 1
ATOM 1344 N N . ALA A 1 175 ? -23.383 6.854 11.333 1.00 65.25 175 ALA A N 1
ATOM 1345 C CA . ALA A 1 175 ? -24.308 5.995 12.074 1.00 65.25 175 ALA A CA 1
ATOM 1346 C C . ALA A 1 175 ? -23.617 5.108 13.129 1.00 65.25 175 ALA A C 1
ATOM 1348 O O . ALA A 1 175 ? -24.299 4.540 13.982 1.00 65.25 175 ALA A O 1
ATOM 1349 N N . LEU A 1 176 ? -22.286 4.966 13.086 1.00 71.75 176 LEU A N 1
ATOM 1350 C CA . LEU A 1 176 ? -21.540 4.214 14.090 1.00 71.75 176 LEU A CA 1
ATOM 1351 C C . LEU A 1 176 ? -21.411 5.057 15.358 1.00 71.75 176 LEU A C 1
ATOM 1353 O O . LEU A 1 176 ? -20.608 5.981 15.442 1.00 71.75 176 LEU A O 1
ATOM 1357 N N . THR A 1 177 ? -22.200 4.723 16.374 1.00 69.12 177 THR A N 1
ATOM 1358 C CA . THR A 1 177 ? -22.048 5.290 17.713 1.00 69.12 177 THR A CA 1
ATOM 1359 C C . THR A 1 177 ? -21.222 4.345 18.573 1.00 69.12 177 THR A C 1
ATOM 1361 O O . THR A 1 177 ? -21.735 3.344 19.074 1.00 69.12 177 THR A O 1
ATOM 1364 N N . PHE A 1 178 ? -19.950 4.676 18.783 1.00 72.88 178 PHE A N 1
ATOM 1365 C CA . PHE A 1 178 ? -19.130 4.036 19.809 1.00 72.88 178 PHE A CA 1
ATOM 1366 C C . PHE A 1 178 ? -19.486 4.643 21.172 1.00 72.88 178 PHE A C 1
ATOM 1368 O O . PHE A 1 178 ? -18.841 5.573 21.652 1.00 72.88 178 PHE A O 1
ATOM 1375 N N . SER A 1 179 ? -20.579 4.175 21.779 1.00 71.25 179 SER A N 1
ATOM 1376 C CA . SER A 1 179 ? -20.958 4.599 23.127 1.00 71.25 179 SER A CA 1
ATOM 1377 C C . SER A 1 179 ? -20.162 3.816 24.164 1.00 71.25 179 SER A C 1
ATOM 1379 O O . SER A 1 179 ? -20.258 2.591 24.225 1.00 71.25 179 SER A O 1
ATOM 1381 N N . CYS A 1 180 ? -19.425 4.520 25.017 1.00 71.44 180 CYS A N 1
ATOM 1382 C CA . CYS A 1 180 ? -18.815 3.920 26.196 1.00 71.44 180 CYS A CA 1
ATOM 1383 C C . CYS A 1 180 ? -19.900 3.775 27.278 1.00 71.44 180 CYS A C 1
ATOM 1385 O O . CYS A 1 180 ? -20.239 4.745 27.956 1.00 71.44 180 CYS A O 1
ATOM 1387 N N . SER A 1 181 ? -20.525 2.599 27.368 1.00 81.38 181 SER A N 1
ATOM 1388 C CA . SER A 1 181 ? -21.525 2.276 28.394 1.00 81.38 181 SER A CA 1
ATOM 1389 C C . SER A 1 181 ? -20.879 1.655 29.635 1.00 81.38 181 SER A C 1
ATOM 1391 O O . SER A 1 181 ? -19.755 1.155 29.569 1.00 81.38 181 SER A O 1
ATOM 1393 N N . GLU A 1 182 ? -21.597 1.639 30.765 1.00 88.81 182 GLU A N 1
ATOM 1394 C CA . GLU A 1 182 ? -21.146 0.882 31.939 1.00 88.81 182 GLU A CA 1
ATOM 1395 C C . GLU A 1 182 ? -20.953 -0.609 31.594 1.00 88.81 182 GLU A C 1
ATOM 1397 O O . GLU A 1 182 ? -21.734 -1.162 30.808 1.00 88.81 182 GLU A O 1
ATOM 1402 N N . PRO A 1 183 ? -19.934 -1.280 32.167 1.00 86.94 183 PRO A N 1
ATOM 1403 C CA . PRO A 1 183 ? -19.724 -2.706 31.957 1.00 86.94 183 PRO A CA 1
ATOM 1404 C C . PRO A 1 183 ? -20.940 -3.530 32.392 1.00 86.94 183 PRO A C 1
ATOM 1406 O O . PRO A 1 183 ? -21.467 -3.354 33.493 1.00 86.94 183 PRO A O 1
ATOM 1409 N N . GLN A 1 184 ? -21.353 -4.490 31.565 1.00 90.19 184 GLN A N 1
ATOM 1410 C CA . GLN A 1 184 ? -22.449 -5.398 31.902 1.00 90.19 184 GLN A CA 1
ATOM 1411 C C . GLN A 1 184 ? -21.967 -6.463 32.897 1.00 90.19 184 GLN A C 1
ATOM 1413 O O . GLN A 1 184 ? -21.494 -7.536 32.526 1.00 90.19 184 GLN A O 1
ATOM 1418 N N . ALA A 1 185 ? -22.063 -6.142 34.192 1.00 92.50 185 ALA A N 1
ATOM 1419 C CA . ALA A 1 185 ? -21.513 -6.955 35.279 1.00 92.50 185 ALA A CA 1
ATOM 1420 C C . ALA A 1 185 ? -22.046 -8.398 35.299 1.00 92.50 185 ALA A C 1
ATOM 1422 O O . ALA A 1 185 ? -21.289 -9.328 35.577 1.00 92.50 185 ALA A O 1
ATOM 1423 N N . VAL A 1 186 ? -23.332 -8.598 34.990 1.00 94.06 186 VAL A N 1
ATOM 1424 C CA . VAL A 1 186 ? -23.945 -9.936 34.947 1.00 94.06 186 VAL A CA 1
ATOM 1425 C C . VAL A 1 186 ? -23.337 -10.771 33.824 1.00 94.06 186 VAL A C 1
ATOM 1427 O O . VAL A 1 186 ? -22.907 -11.892 34.080 1.00 94.06 186 VAL A O 1
ATOM 1430 N N . ASP A 1 187 ? -23.215 -10.207 32.621 1.00 92.38 187 ASP A N 1
ATOM 1431 C CA . ASP A 1 187 ? -22.658 -10.912 31.463 1.00 92.38 187 ASP A CA 1
ATOM 1432 C C . ASP A 1 187 ? -21.186 -11.270 31.679 1.00 92.38 187 ASP A C 1
ATOM 1434 O O . ASP A 1 187 ? -20.780 -12.401 31.421 1.00 92.38 187 ASP A O 1
ATOM 1438 N N . LEU A 1 188 ? -20.403 -10.350 32.255 1.00 92.69 18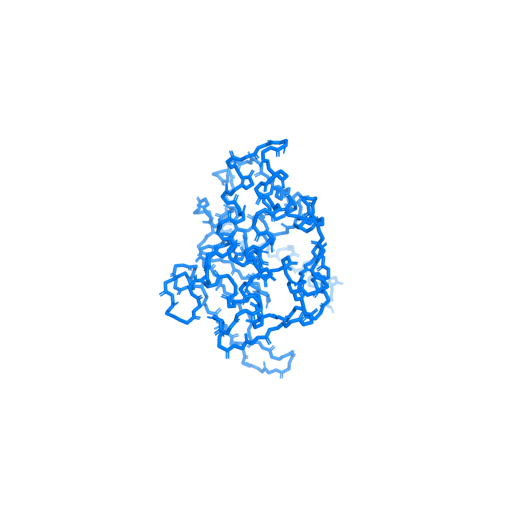8 LEU A N 1
ATOM 1439 C CA . LEU A 1 188 ? -19.013 -10.605 32.647 1.00 92.69 188 LEU A CA 1
ATOM 1440 C C . LEU A 1 188 ? -18.900 -11.696 33.720 1.00 92.69 188 LEU A C 1
ATOM 1442 O O . LEU A 1 188 ? -18.008 -12.540 33.644 1.00 92.69 188 LEU A O 1
ATOM 1446 N N . THR A 1 189 ? -19.808 -11.716 34.698 1.00 94.56 189 THR A N 1
ATOM 1447 C CA . THR A 1 189 ? -19.814 -12.744 35.752 1.00 94.56 189 THR A CA 1
ATOM 1448 C C . THR A 1 189 ? -20.189 -14.114 35.185 1.00 94.56 189 THR A C 1
ATOM 1450 O O . THR A 1 189 ? -19.541 -15.110 35.503 1.00 94.56 189 THR A O 1
ATOM 1453 N N . CYS A 1 190 ? -21.198 -14.176 34.311 1.00 95.38 190 CYS A N 1
ATOM 1454 C CA . CYS A 1 190 ? -21.577 -15.401 33.610 1.00 95.38 190 CYS A CA 1
ATOM 1455 C C . CYS A 1 190 ? -20.448 -15.905 32.706 1.00 95.38 190 CYS A C 1
ATOM 1457 O O . CYS A 1 190 ? -20.132 -17.091 32.737 1.00 95.38 190 CYS A O 1
ATOM 1459 N N . PHE A 1 191 ? -19.806 -15.015 31.945 1.00 95.00 191 PHE A N 1
ATOM 1460 C CA . PHE A 1 191 ? -18.644 -15.354 31.130 1.00 95.00 191 PHE A CA 1
ATOM 1461 C C . PHE A 1 191 ? -17.513 -15.939 31.984 1.00 95.00 191 PHE A C 1
ATOM 1463 O O . PHE A 1 191 ? -16.982 -16.995 31.637 1.00 95.00 191 PHE A O 1
ATOM 1470 N N . ALA A 1 192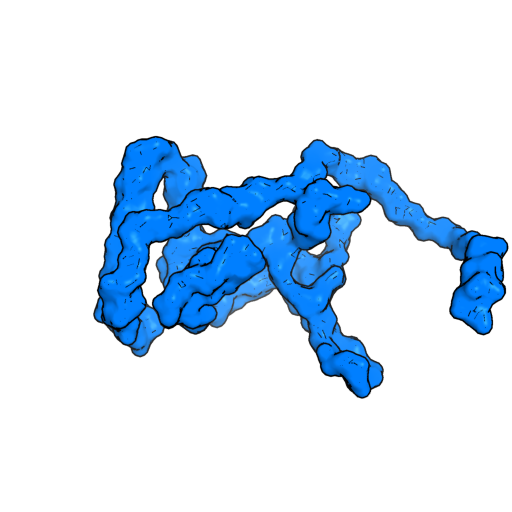 ? -17.186 -15.302 33.114 1.00 96.00 192 ALA A N 1
ATOM 1471 C CA . ALA A 1 192 ? -16.128 -15.763 34.007 1.00 96.00 192 ALA A CA 1
ATOM 1472 C C . ALA A 1 192 ? -16.421 -17.158 34.575 1.00 96.00 192 ALA A C 1
ATOM 1474 O O . ALA A 1 192 ? -15.549 -18.011 34.531 1.00 96.00 192 ALA A O 1
ATOM 1475 N N . ALA A 1 193 ? -17.649 -17.414 35.034 1.00 95.19 193 ALA A N 1
ATOM 1476 C CA . ALA A 1 193 ? -18.034 -18.711 35.597 1.00 95.19 193 ALA A CA 1
ATOM 1477 C C . ALA A 1 193 ? -18.066 -19.862 34.571 1.00 95.19 193 ALA A C 1
ATOM 1479 O O . ALA A 1 193 ? -18.041 -21.027 34.958 1.00 95.19 193 ALA A O 1
ATOM 1480 N N . VAL A 1 194 ? -18.193 -19.550 33.276 1.00 96.31 194 VAL A N 1
ATOM 1481 C CA . VAL A 1 194 ? -18.210 -20.548 32.193 1.00 96.31 194 VAL A CA 1
ATOM 1482 C C . VAL A 1 194 ? -16.803 -20.843 31.665 1.00 96.31 194 VAL A C 1
ATOM 1484 O O . VAL A 1 194 ? -16.549 -21.966 31.235 1.00 96.31 194 VAL A O 1
ATOM 1487 N N . ASN A 1 195 ? -15.906 -19.853 31.665 1.00 94.38 195 ASN A N 1
ATOM 1488 C CA . ASN A 1 195 ? -14.601 -19.947 30.998 1.00 94.38 195 ASN A CA 1
ATOM 1489 C C . ASN A 1 195 ? -13.406 -20.103 31.956 1.00 94.38 195 ASN A C 1
ATOM 1491 O O . ASN A 1 195 ? -12.320 -20.445 31.484 1.00 94.38 195 ASN A O 1
ATOM 1495 N N . PHE A 1 196 ? -13.585 -19.871 33.260 1.00 92.88 196 PHE A N 1
ATOM 1496 C CA . PHE A 1 196 ? -12.565 -20.037 34.304 1.00 92.88 196 PHE A CA 1
ATOM 1497 C C . PHE A 1 196 ? -13.081 -20.937 35.430 1.00 92.88 196 PHE A C 1
ATOM 1499 O O . PHE A 1 196 ? -12.251 -21.694 35.985 1.00 92.88 196 PHE A O 1
#

Foldseek 3Di:
DWPFDPLLQQQVCQVLVVDVEAEDCDDCSVLNPRQKYWHFDDDPPDPDGDTDIDGQVCQCPPPQQVDHSLLVLQLCQQCPDDLDNHAVPRHSLLSSLVSVVVLSVQLVVLVVVDDDPSSLVSLQVSLVVSLVCLCDCVSVDHNNVRSVRPDSPPDPVVSSCCSVPPRGDPDDCVPDDPDPDDDPVVVVVVVVVVPD

Secondary structure (DSSP, 8-state):
--SS-HHHHHHHHHHTTS-S-EEESSSGGGTTT-SEEEEEE--TT-S--EEEEEEHHHHHH-TTT---HHHHHHHHHHH-BTTB---TT--HHHHHHHHHTTHHHHHHHHHHH--THHHHHHHHHHHHHHHHHHHTGGGSS--HHHHHT--TT-S-HHHHHHHHS-----S-GGG-----PPP-HHHHHHHHHHH-

Organism: Piloderma croceum (strain F 1598) (NCBI:txid765440)

Radius of gyration: 20.91 Å; chains: 1; bounding box: 47×34×62 Å

Sequence (196 aa):
QAVGEAEVELASMSKAGTLDLVLTEDSDSMLFGTLLVARECGKEHSQNFNMTLYYSINVETHPVLGFTPEDLIFIAIMSGGDYSKGLVGCRIQISSQLAQAGFGRRLIKGIHDSTGALRDQFLHEWCRDICSTLWTNSLGSCHPHLANNFPDDFPDLNVLNLYLHPACLEQSFAALTFSCSEPQAVDLTCFAAVNF